Protein AF-A0AB34G2B5-F1 (afdb_monomer)

Radius of gyration: 20.57 Å; Cα contacts (8 Å, |Δi|>4): 202; chains: 1; bounding box: 77×31×60 Å

Mean predicted aligned error: 9.82 Å

Secondary structure (DSSP, 8-state):
-PPPPP-EEEEEEE-SHHHHHHHHS-----S-EEEEEE-HHHHHHHHHS--PPP--PPP--TTS-HHHHHHHHHHHHHHHHHHHHHHHHHHHHHHHHHHHH-S------HHHHHHHHHHHHHHHHHHHHHHHHHHHHHTT-S-HHHHHHHHHHHHHHH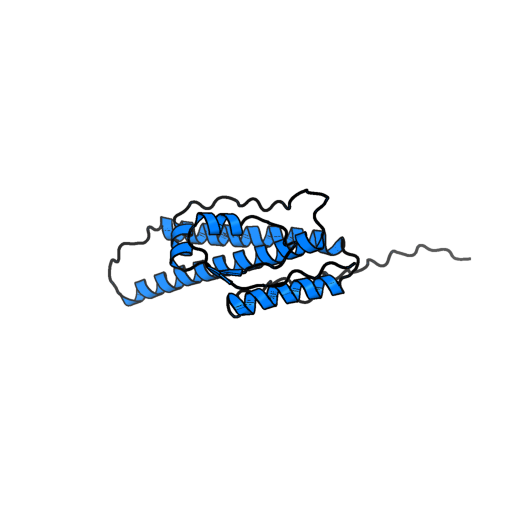HHHH-TTSS---S-SS----------------

Solvent-accessible surface area (backbone atoms only — not comparable to full-atom values): 11320 Å² total; per-residue (Å²): 131,85,79,78,78,56,41,60,74,48,72,35,78,42,88,44,50,69,58,50,55,57,68,64,35,59,53,63,37,87,46,68,39,64,47,78,47,66,45,72,69,38,52,54,53,45,40,74,42,83,82,69,88,68,64,63,70,72,78,83,55,85,82,62,52,67,68,21,44,47,47,16,36,54,52,48,38,34,54,34,50,37,50,35,52,54,52,53,49,50,54,50,54,51,55,54,54,54,75,74,60,84,58,91,64,84,68,73,47,75,63,49,56,49,37,42,53,51,42,36,55,49,34,57,48,50,36,53,56,41,51,53,54,41,58,60,56,55,71,78,52,95,52,65,66,63,49,55,50,50,52,49,44,51,34,50,39,34,30,74,66,66,35,86,75,30,36,69,69,81,82,54,106,56,78,86,81,75,79,74,75,76,72,83,80,73,86,79,87,128

pLDDT: mean 78.5, std 16.12, range [40.62, 94.88]

Organism: NCBI:txid1247861

Nearest PDB structures (foldseek):
  5qsu-assembly4_D  TM=5.980E-01  e=2.726E+00  Homo sapiens
  6bml-assembly1_A  TM=5.021E-01  e=2.871E+00  Homo sapiens
  1o5h-assembly1_B  TM=4.448E-01  e=4.343E+00  Thermotoga maritima
  6jfl-assembly4_D  TM=4.345E-01  e=8.961E+00  Homo sapiens

Sequence (190 aa):
MREPVPRCADEMPVLDVDTLLRELQYRPLSYDFYIPVPTQRIIAALIDAEPDRLALGPSRDPSTRTEHKMAGLIHGVLLRHLLAREMQALLTKYNAARWRRGAPAREPDAAWRRRCEDWVSLLERDVRDLEVEYIYHWFDLRSSEYMTRLKAEVEEGWEMHAGYGSGKWTNRDVAPVVKRRKGDGDGRRG

Structure (mmCIF, N/CA/C/O backbone):
data_AF-A0AB34G2B5-F1
#
_entry.id   AF-A0AB34G2B5-F1
#
loop_
_atom_site.group_PDB
_atom_site.id
_atom_site.type_symbol
_atom_site.label_atom_id
_atom_site.label_alt_id
_atom_site.label_comp_id
_atom_site.label_asym_id
_atom_site.label_entity_id
_atom_site.label_seq_id
_atom_site.pdbx_PDB_ins_code
_atom_site.Cartn_x
_atom_site.Cartn_y
_atom_site.Cartn_z
_atom_site.occupancy
_atom_site.B_iso_or_equiv
_atom_site.auth_seq_id
_atom_site.auth_comp_id
_atom_site.auth_asym_id
_atom_site.auth_atom_id
_atom_site.pdbx_PDB_model_num
ATOM 1 N N . MET A 1 1 ? 9.864 -1.303 -30.446 1.00 48.03 1 MET A N 1
ATOM 2 C CA . MET A 1 1 ? 8.977 -0.187 -30.052 1.00 48.03 1 MET A CA 1
ATOM 3 C C . MET A 1 1 ? 9.021 -0.138 -28.529 1.00 48.03 1 MET A C 1
ATOM 5 O O . MET A 1 1 ? 8.880 -1.198 -27.937 1.00 48.03 1 MET A O 1
ATOM 9 N N . ARG A 1 2 ? 9.378 0.987 -27.892 1.00 57.34 2 ARG A N 1
ATOM 10 C CA . ARG A 1 2 ? 9.387 1.056 -26.416 1.00 57.34 2 ARG A CA 1
ATOM 11 C C . ARG A 1 2 ? 7.928 1.143 -25.965 1.00 57.34 2 ARG A C 1
ATOM 13 O O . ARG A 1 2 ? 7.252 2.070 -26.400 1.00 57.34 2 ARG A O 1
ATOM 20 N N . GLU A 1 3 ? 7.446 0.184 -25.177 1.00 60.81 3 GLU A N 1
ATOM 21 C CA . GLU A 1 3 ? 6.131 0.324 -24.535 1.00 60.81 3 GLU A CA 1
ATOM 22 C C . GLU A 1 3 ? 6.140 1.577 -23.645 1.00 60.81 3 GLU A C 1
ATOM 24 O O . GLU A 1 3 ? 7.190 1.904 -23.072 1.00 60.81 3 GLU A O 1
ATOM 29 N N . PRO A 1 4 ? 5.022 2.315 -23.580 1.00 70.81 4 PRO A N 1
ATOM 30 C CA . PRO A 1 4 ? 4.925 3.494 -22.735 1.00 70.81 4 PRO A CA 1
ATOM 31 C C . PRO A 1 4 ? 5.099 3.118 -21.257 1.00 70.81 4 PRO A C 1
ATOM 33 O O . PRO A 1 4 ? 4.729 2.029 -20.829 1.00 70.81 4 PRO A O 1
ATOM 36 N N . VAL A 1 5 ? 5.681 4.039 -20.485 1.00 78.56 5 VAL A N 1
ATOM 37 C CA . VAL A 1 5 ? 5.749 3.944 -19.019 1.00 78.56 5 VAL A CA 1
ATOM 38 C C . VAL A 1 5 ? 4.313 3.849 -18.480 1.00 78.56 5 VAL A C 1
ATOM 40 O O . VAL A 1 5 ? 3.499 4.657 -18.933 1.00 78.56 5 VAL A O 1
ATOM 43 N N . PRO A 1 6 ? 3.996 2.919 -17.555 1.00 82.56 6 PRO A N 1
ATOM 44 C CA . PRO A 1 6 ? 2.706 2.886 -16.867 1.00 82.56 6 PRO A CA 1
ATOM 45 C C . PRO A 1 6 ? 2.348 4.254 -16.285 1.00 82.56 6 PRO A C 1
ATOM 47 O O . PRO A 1 6 ? 3.188 4.872 -15.628 1.00 82.56 6 PRO A O 1
ATOM 50 N N . ARG A 1 7 ? 1.117 4.720 -16.511 1.00 83.38 7 ARG A N 1
ATOM 51 C CA . ARG A 1 7 ? 0.632 6.006 -15.993 1.00 83.38 7 ARG A CA 1
ATOM 52 C C . ARG A 1 7 ? -0.518 5.807 -15.025 1.00 83.38 7 ARG A C 1
ATOM 54 O O . ARG A 1 7 ? -1.272 4.842 -15.130 1.00 83.38 7 ARG A O 1
ATOM 61 N N . CYS A 1 8 ? -0.650 6.735 -14.087 1.00 86.50 8 CYS A N 1
ATOM 62 C CA . CYS A 1 8 ? -1.827 6.793 -13.239 1.00 86.50 8 CYS A CA 1
ATOM 63 C C . CYS A 1 8 ? -3.024 7.239 -14.088 1.00 86.50 8 CYS A C 1
ATOM 65 O O . CYS A 1 8 ? -2.977 8.314 -14.686 1.00 86.50 8 CYS A O 1
ATOM 67 N N . ALA A 1 9 ? -4.062 6.406 -14.172 1.00 86.62 9 ALA A N 1
ATOM 68 C CA . ALA A 1 9 ? -5.285 6.729 -14.901 1.00 86.62 9 ALA A CA 1
ATOM 69 C C . ALA A 1 9 ? -6.239 7.577 -14.054 1.00 86.62 9 ALA A C 1
ATOM 71 O O . ALA A 1 9 ? -6.728 8.595 -14.534 1.00 86.62 9 ALA A O 1
ATOM 72 N N . ASP A 1 10 ? -6.514 7.135 -12.823 1.00 87.38 10 ASP A N 1
ATOM 73 C CA . ASP A 1 10 ? -7.389 7.815 -11.863 1.00 87.38 10 ASP A CA 1
ATOM 74 C C . ASP A 1 10 ? -7.303 7.149 -10.471 1.00 87.38 10 ASP A C 1
ATOM 76 O O . ASP A 1 10 ? -6.597 6.150 -10.271 1.00 87.38 10 ASP A O 1
ATOM 80 N N . GLU A 1 11 ? -8.083 7.645 -9.514 1.00 89.00 11 GLU A N 1
ATOM 81 C CA . GLU A 1 11 ? -8.419 6.919 -8.293 1.00 89.00 11 GLU A CA 1
ATOM 82 C C . GLU A 1 11 ? -9.459 5.814 -8.530 1.00 89.00 11 GLU A C 1
ATOM 84 O O . GLU A 1 11 ? -10.336 5.895 -9.388 1.00 89.00 11 GLU A O 1
ATOM 89 N N . MET A 1 12 ? -9.376 4.758 -7.722 1.00 91.38 12 MET A N 1
ATOM 90 C CA . MET A 1 12 ? -10.360 3.686 -7.664 1.00 91.38 12 MET A CA 1
ATOM 91 C C . MET A 1 12 ? -10.887 3.572 -6.229 1.00 91.38 12 MET A C 1
ATOM 93 O O . MET A 1 12 ? -10.132 3.187 -5.327 1.00 91.38 12 MET A O 1
ATOM 97 N N . PRO A 1 13 ? -12.175 3.869 -5.982 1.00 89.81 13 PRO A N 1
ATOM 98 C CA . PRO A 1 13 ? -12.748 3.718 -4.655 1.00 89.81 13 PRO A CA 1
ATOM 99 C C . PRO A 1 13 ? -12.784 2.239 -4.266 1.00 89.81 13 PRO A C 1
ATOM 101 O O . PRO A 1 13 ? -13.321 1.399 -4.990 1.00 89.81 13 PRO A O 1
ATOM 104 N N . VAL A 1 14 ? -12.245 1.916 -3.091 1.00 91.94 14 VAL A N 1
ATOM 105 C CA . VAL A 1 14 ? -12.293 0.547 -2.564 1.00 91.94 14 VAL A CA 1
ATOM 106 C C . VAL A 1 14 ? -13.586 0.356 -1.773 1.00 91.94 14 VAL A C 1
ATOM 108 O O . VAL A 1 14 ? -13.837 1.058 -0.790 1.00 91.94 14 VAL A O 1
ATOM 111 N N . LEU A 1 15 ? -14.421 -0.585 -2.220 1.00 91.06 15 LEU A N 1
ATOM 112 C CA . LEU A 1 15 ? -15.793 -0.758 -1.723 1.00 91.06 15 LEU A CA 1
ATOM 113 C C . LEU A 1 15 ? -15.920 -1.772 -0.577 1.00 91.06 15 LEU A C 1
ATOM 115 O O . LEU A 1 15 ? -16.882 -1.699 0.192 1.00 91.06 15 LEU A O 1
ATOM 119 N N . ASP A 1 16 ? -14.955 -2.682 -0.446 1.00 93.81 16 ASP A N 1
ATOM 120 C CA . ASP A 1 16 ? -14.956 -3.776 0.524 1.00 93.81 16 ASP A CA 1
ATOM 121 C C . ASP A 1 16 ? -13.531 -4.207 0.925 1.00 93.81 16 ASP A C 1
ATOM 123 O O . ASP A 1 16 ? -12.534 -3.802 0.320 1.00 93.81 16 ASP A O 1
ATOM 127 N N . VAL A 1 17 ? -13.447 -5.004 1.996 1.00 93.50 17 VAL A N 1
ATOM 128 C CA . VAL A 1 17 ? -12.180 -5.490 2.569 1.00 93.50 17 VAL A CA 1
ATOM 129 C C . VAL A 1 17 ? -11.476 -6.461 1.622 1.00 93.50 17 VAL A C 1
ATOM 131 O O . VAL A 1 17 ? -10.263 -6.372 1.468 1.00 93.50 17 VAL A O 1
ATOM 134 N N . ASP A 1 18 ? -12.211 -7.333 0.933 1.00 92.94 18 ASP A N 1
ATOM 135 C CA . ASP A 1 18 ? -11.623 -8.321 0.021 1.00 92.94 18 ASP A CA 1
ATOM 136 C C . ASP A 1 18 ? -10.912 -7.656 -1.159 1.00 92.94 18 ASP A C 1
ATOM 138 O O . ASP A 1 18 ? -9.833 -8.079 -1.572 1.00 92.94 18 ASP A O 1
ATOM 142 N N . THR A 1 19 ? -11.493 -6.584 -1.695 1.00 93.38 19 THR A N 1
ATOM 143 C CA . THR A 1 19 ? -10.866 -5.759 -2.725 1.00 93.38 19 THR A CA 1
ATOM 144 C C . THR A 1 19 ? -9.601 -5.116 -2.185 1.00 93.38 19 THR A C 1
ATOM 146 O O . THR A 1 19 ? -8.570 -5.195 -2.843 1.00 93.38 19 THR A O 1
ATOM 149 N N . LEU A 1 20 ? -9.635 -4.557 -0.972 1.00 93.44 20 LEU A N 1
ATOM 150 C CA . LEU A 1 20 ? -8.436 -3.986 -0.358 1.00 93.44 20 LEU A CA 1
ATOM 151 C C . LEU A 1 20 ? -7.328 -5.033 -0.173 1.00 93.44 20 LEU A C 1
ATOM 153 O O . LEU A 1 20 ? -6.174 -4.766 -0.492 1.00 93.44 20 LEU A O 1
ATOM 157 N N . LEU A 1 21 ? -7.675 -6.234 0.295 1.00 92.44 21 LEU A N 1
ATOM 158 C CA . LEU A 1 21 ? -6.734 -7.341 0.469 1.00 92.44 21 LEU A CA 1
ATOM 159 C C . LEU A 1 21 ? -6.140 -7.810 -0.864 1.00 92.44 21 LEU A C 1
ATOM 161 O O . LEU A 1 21 ? -4.951 -8.116 -0.919 1.00 92.44 21 LEU A O 1
ATOM 165 N N . ARG A 1 22 ? -6.930 -7.830 -1.945 1.00 90.56 22 ARG A N 1
ATOM 166 C CA . ARG A 1 22 ? -6.427 -8.111 -3.300 1.00 90.56 22 ARG A CA 1
ATOM 167 C C . ARG A 1 22 ? -5.461 -7.036 -3.786 1.00 90.56 22 ARG A C 1
ATOM 169 O O . ARG A 1 22 ? -4.402 -7.380 -4.292 1.00 90.56 22 ARG A O 1
ATOM 176 N N . GLU A 1 23 ? -5.799 -5.761 -3.611 1.00 91.38 23 GLU A N 1
ATOM 177 C CA . GLU A 1 23 ? -4.928 -4.636 -3.986 1.00 91.38 23 GLU A CA 1
ATOM 178 C C . GLU A 1 23 ? -3.631 -4.613 -3.167 1.00 91.38 23 GLU A C 1
ATOM 180 O O . GLU A 1 23 ? -2.587 -4.169 -3.641 1.00 91.38 23 GLU A O 1
ATOM 185 N N . LEU A 1 24 ? -3.677 -5.142 -1.945 1.00 91.62 24 LEU A N 1
ATOM 186 C CA . LEU A 1 24 ? -2.502 -5.328 -1.113 1.00 91.62 24 LEU A CA 1
ATOM 187 C C . LEU A 1 24 ? -1.594 -6.462 -1.596 1.00 91.62 24 LEU A C 1
ATOM 189 O O . LEU A 1 24 ? -0.408 -6.441 -1.277 1.00 91.62 24 LEU A O 1
ATOM 193 N N . GLN A 1 25 ? -2.070 -7.431 -2.376 1.00 89.81 25 GLN A N 1
ATOM 194 C CA . GLN A 1 25 ? -1.176 -8.431 -2.963 1.00 89.81 25 GLN A CA 1
ATOM 195 C C . GLN A 1 25 ? -0.223 -7.781 -3.968 1.00 89.81 25 GLN A C 1
ATOM 197 O O . GLN A 1 25 ? -0.556 -6.808 -4.645 1.00 89.81 25 GLN A O 1
ATOM 202 N N . TYR A 1 26 ? 0.987 -8.326 -4.082 1.00 87.50 26 TYR A N 1
ATOM 203 C CA . TYR A 1 26 ? 1.902 -7.855 -5.110 1.00 87.50 26 TYR A CA 1
ATOM 204 C C . TYR A 1 26 ? 1.344 -8.158 -6.510 1.00 87.50 26 TYR A C 1
ATOM 206 O O . TYR A 1 26 ? 1.014 -9.305 -6.821 1.00 87.50 26 TYR A O 1
ATOM 214 N N . ARG A 1 27 ? 1.334 -7.148 -7.389 1.00 87.62 27 ARG A N 1
ATOM 215 C CA . ARG A 1 27 ? 1.084 -7.317 -8.826 1.00 87.62 27 ARG A CA 1
ATOM 216 C C . ARG A 1 27 ? 2.014 -6.428 -9.659 1.00 87.62 27 ARG A C 1
ATOM 218 O O . ARG A 1 27 ? 2.208 -5.267 -9.296 1.00 87.62 27 ARG A O 1
ATOM 225 N N . PRO A 1 28 ? 2.578 -6.921 -10.775 1.00 89.06 28 PRO A N 1
ATOM 226 C CA . PRO A 1 28 ? 3.285 -6.064 -11.719 1.00 89.06 28 PRO A CA 1
ATOM 227 C C . PRO A 1 28 ? 2.303 -5.102 -12.404 1.00 89.06 28 PRO A C 1
ATOM 229 O O . PRO A 1 28 ? 1.158 -5.469 -12.668 1.00 89.06 28 PRO A O 1
ATOM 232 N N . LEU A 1 29 ? 2.752 -3.887 -12.727 1.00 89.88 29 LEU A N 1
ATOM 233 C CA . LEU A 1 29 ? 1.946 -2.913 -13.473 1.00 89.88 29 LEU A CA 1
ATOM 234 C C . LEU A 1 29 ? 2.414 -2.865 -14.925 1.00 89.88 29 LEU A C 1
ATOM 236 O O . LEU A 1 29 ? 3.450 -2.278 -15.235 1.00 89.88 29 LEU A O 1
ATOM 240 N N . SER A 1 30 ? 1.664 -3.529 -15.802 1.00 82.94 30 SER A N 1
ATOM 241 C CA . SER A 1 30 ? 1.944 -3.611 -17.242 1.00 82.94 30 SER A CA 1
ATOM 242 C C . SER A 1 30 ? 1.190 -2.587 -18.090 1.00 82.94 30 SER A C 1
ATOM 244 O O . SER A 1 30 ? 1.469 -2.464 -19.278 1.00 82.94 30 SER A O 1
ATOM 246 N N . TYR A 1 31 ? 0.233 -1.876 -17.497 1.00 83.50 31 TYR A N 1
ATOM 247 C CA . TYR A 1 31 ? -0.643 -0.905 -18.155 1.00 83.50 31 TYR A CA 1
ATOM 248 C C . TYR A 1 31 ? -0.891 0.280 -17.223 1.00 83.50 31 TYR A C 1
ATOM 250 O O . TYR A 1 31 ? -0.347 0.318 -16.114 1.00 83.50 31 TYR A O 1
ATOM 258 N N . ASP A 1 32 ? -1.728 1.219 -17.664 1.00 86.56 32 ASP A N 1
ATOM 259 C CA . ASP A 1 32 ? -2.231 2.273 -16.792 1.00 86.56 32 ASP A CA 1
ATOM 260 C C . ASP A 1 32 ? -2.836 1.670 -15.519 1.00 86.56 32 ASP A C 1
ATOM 262 O O . ASP A 1 32 ? -3.485 0.618 -15.543 1.00 86.56 32 ASP A O 1
ATOM 266 N N . PHE A 1 33 ? -2.560 2.317 -14.393 1.00 88.62 33 PHE A N 1
ATOM 267 C CA . PHE A 1 33 ? -2.915 1.822 -13.072 1.00 88.62 33 PHE A CA 1
ATOM 268 C C . PHE A 1 33 ? -3.812 2.819 -12.350 1.00 88.62 33 PHE A C 1
ATOM 270 O O . PHE A 1 33 ? -3.783 4.020 -12.615 1.00 88.62 33 PHE A O 1
ATOM 277 N N . TYR A 1 34 ? -4.595 2.300 -11.412 1.00 91.62 34 TYR A N 1
ATOM 278 C CA . TYR A 1 34 ? -5.471 3.099 -10.568 1.00 91.62 34 TYR A CA 1
ATOM 279 C C . TYR A 1 34 ? -4.926 3.160 -9.149 1.00 91.62 34 TYR A C 1
ATOM 281 O O . TYR A 1 34 ? -4.300 2.204 -8.684 1.00 91.62 34 TYR A O 1
ATOM 289 N N . ILE A 1 35 ? -5.183 4.267 -8.455 1.00 91.38 35 ILE A N 1
ATOM 290 C CA . ILE A 1 35 ? -4.844 4.417 -7.038 1.00 91.38 35 ILE A CA 1
ATOM 291 C C . ILE A 1 35 ? -6.001 3.881 -6.195 1.00 91.38 35 ILE A C 1
ATOM 293 O O . ILE A 1 35 ? -7.063 4.502 -6.182 1.00 91.38 35 ILE A O 1
ATOM 297 N N . PRO A 1 36 ? -5.849 2.754 -5.480 1.00 92.44 36 PRO A N 1
ATOM 298 C CA . PRO A 1 36 ? -6.895 2.286 -4.586 1.00 92.44 36 PRO A CA 1
ATOM 299 C C . PRO A 1 36 ? -7.019 3.239 -3.3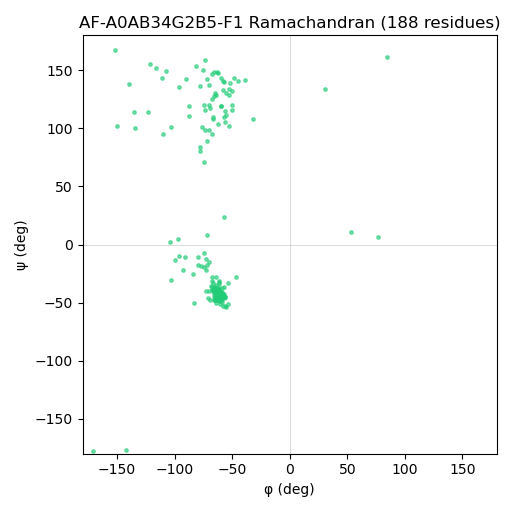91 1.00 92.44 36 PRO A C 1
ATOM 301 O O . PRO A 1 36 ? -6.093 3.371 -2.589 1.00 92.44 36 PRO A O 1
ATOM 304 N N . VAL A 1 37 ? -8.182 3.880 -3.256 1.00 89.75 37 VAL A N 1
ATOM 305 C CA . VAL A 1 37 ? -8.490 4.815 -2.163 1.00 89.75 37 VAL A CA 1
ATOM 306 C C . VAL A 1 37 ? -9.530 4.181 -1.230 1.00 89.75 37 VAL A C 1
ATOM 308 O O . VAL A 1 37 ? -10.737 4.229 -1.497 1.00 89.75 37 VAL A O 1
ATOM 311 N N . PRO A 1 38 ? -9.100 3.535 -0.130 1.00 92.31 38 PRO A N 1
ATOM 312 C CA . PRO A 1 38 ? -10.018 2.973 0.848 1.00 92.31 38 PRO A CA 1
ATOM 313 C C . PRO A 1 38 ? -10.584 4.052 1.769 1.00 92.31 38 PRO A C 1
ATOM 315 O O . PRO A 1 38 ? -9.873 4.907 2.293 1.00 92.31 38 PRO A O 1
ATOM 318 N N . THR A 1 39 ? -11.890 3.983 2.030 1.00 90.69 39 THR A N 1
ATOM 319 C CA . THR A 1 39 ? -12.523 4.864 3.022 1.00 90.69 39 THR A CA 1
ATOM 320 C C . THR A 1 39 ? -12.161 4.439 4.448 1.00 90.69 39 THR A C 1
ATOM 322 O O . THR A 1 39 ? -11.882 3.268 4.707 1.00 90.69 39 THR A O 1
ATOM 325 N N . GLN A 1 40 ? -12.279 5.354 5.418 1.00 89.69 40 GLN A N 1
ATOM 326 C CA . GLN A 1 40 ? -12.073 5.034 6.843 1.00 89.69 40 GLN A CA 1
ATOM 327 C C . GLN A 1 40 ? -12.929 3.853 7.324 1.00 89.69 40 GLN A C 1
ATOM 329 O O . GLN A 1 40 ? -12.478 3.075 8.159 1.00 89.69 40 GLN A O 1
ATOM 334 N N . ARG A 1 41 ? -14.142 3.688 6.777 1.00 89.81 41 ARG A N 1
ATOM 335 C CA . ARG A 1 41 ? -15.019 2.550 7.085 1.00 89.81 41 ARG A CA 1
ATOM 336 C C . ARG A 1 41 ? -14.396 1.221 6.655 1.00 89.81 41 ARG A C 1
ATOM 338 O O . ARG A 1 41 ? -14.469 0.257 7.407 1.00 89.81 41 ARG A O 1
ATOM 345 N N . ILE A 1 42 ? -13.789 1.173 5.469 1.00 94.06 42 ILE A N 1
ATOM 346 C CA . ILE A 1 42 ? -13.126 -0.035 4.959 1.00 94.06 42 ILE A CA 1
ATOM 347 C C . ILE A 1 42 ? -11.858 -0.331 5.751 1.00 94.06 42 ILE A C 1
ATOM 349 O O . ILE A 1 42 ? -11.626 -1.478 6.105 1.00 94.06 42 ILE A O 1
ATOM 353 N N . ILE A 1 43 ? -11.083 0.695 6.106 1.00 93.31 43 ILE A N 1
ATOM 354 C CA . ILE A 1 43 ? -9.885 0.527 6.941 1.00 93.31 43 ILE A CA 1
ATOM 355 C C . ILE A 1 43 ? -10.262 -0.007 8.330 1.00 93.31 43 ILE A C 1
ATOM 357 O O . ILE A 1 43 ? -9.621 -0.927 8.826 1.00 93.31 43 ILE A O 1
ATOM 361 N N . ALA A 1 44 ? -11.327 0.517 8.943 1.00 91.19 44 ALA A N 1
ATOM 362 C CA . ALA A 1 44 ? -11.828 0.001 10.216 1.00 91.19 44 ALA A CA 1
ATOM 363 C C . ALA A 1 44 ? -12.277 -1.466 10.109 1.00 91.19 44 ALA A C 1
ATOM 365 O O . ALA A 1 44 ? -11.931 -2.266 10.972 1.00 91.19 44 ALA A O 1
ATOM 366 N N . ALA A 1 45 ? -12.978 -1.826 9.029 1.00 91.62 45 ALA A N 1
ATOM 367 C CA . ALA A 1 45 ? -13.388 -3.205 8.770 1.00 91.62 45 ALA A CA 1
ATOM 368 C C . ALA A 1 45 ? -12.195 -4.142 8.498 1.00 91.62 45 ALA A C 1
ATOM 370 O O . ALA A 1 45 ? -12.233 -5.301 8.897 1.00 91.62 45 ALA A O 1
ATOM 371 N N . LEU A 1 46 ? -11.123 -3.648 7.869 1.00 94.12 46 LEU A N 1
ATOM 372 C CA . LEU A 1 46 ? -9.876 -4.397 7.698 1.00 94.12 46 LEU A CA 1
ATOM 373 C C . LEU A 1 46 ? -9.205 -4.681 9.050 1.00 94.12 46 LEU A C 1
ATOM 375 O O . LEU A 1 46 ? -8.754 -5.795 9.272 1.00 94.12 46 LEU A O 1
ATOM 379 N N . ILE A 1 47 ? -9.177 -3.709 9.970 1.00 92.19 47 ILE A N 1
ATOM 380 C CA . ILE A 1 47 ? -8.638 -3.909 11.330 1.00 92.19 47 ILE A CA 1
ATOM 381 C C . ILE A 1 47 ? -9.429 -4.984 12.091 1.00 92.19 47 ILE A C 1
ATOM 383 O O . ILE A 1 47 ? -8.874 -5.691 12.934 1.00 92.19 47 ILE A O 1
ATOM 387 N N . ASP A 1 48 ? -10.726 -5.109 11.803 1.00 89.94 48 ASP A N 1
ATOM 388 C CA . ASP A 1 48 ? -11.553 -6.167 12.371 1.00 89.94 48 ASP A CA 1
ATOM 389 C C . ASP A 1 48 ? -11.247 -7.562 11.800 1.00 89.94 48 ASP A C 1
ATOM 391 O O . ASP A 1 48 ? -11.588 -8.557 12.444 1.00 89.94 48 ASP A O 1
ATOM 395 N N . ALA A 1 49 ? -10.569 -7.652 10.654 1.00 86.38 49 ALA A N 1
ATO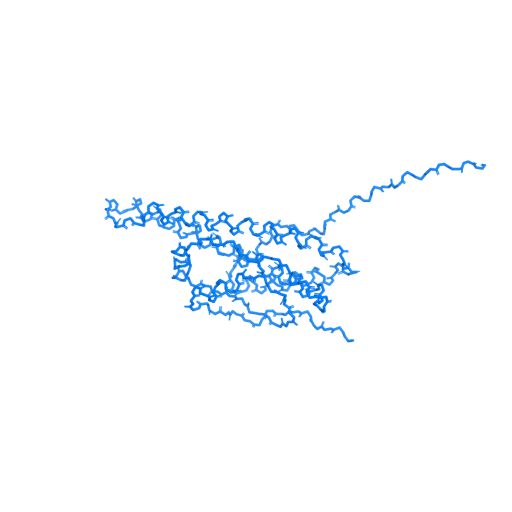M 396 C CA . ALA A 1 49 ? -10.020 -8.898 10.133 1.00 86.38 49 ALA A CA 1
ATOM 397 C C . ALA A 1 49 ? -8.672 -9.237 10.797 1.00 86.38 49 ALA A C 1
ATOM 399 O O . ALA A 1 49 ? -7.939 -8.355 11.259 1.00 86.38 49 ALA A O 1
ATOM 400 N N . GLU A 1 50 ? -8.333 -10.526 10.852 1.00 78.25 50 GLU A N 1
ATOM 401 C CA . GLU A 1 50 ? -7.024 -10.956 11.349 1.00 78.25 50 GLU A CA 1
ATOM 402 C C . GLU A 1 50 ? -5.906 -10.564 10.364 1.00 78.25 50 GLU A C 1
ATOM 404 O O . GLU A 1 50 ? -6.082 -10.689 9.148 1.00 78.25 50 GLU A O 1
ATOM 409 N N . PRO A 1 51 ? -4.761 -10.060 10.867 1.00 78.75 51 PRO A N 1
ATOM 410 C CA . PRO A 1 51 ? -3.632 -9.691 10.028 1.00 78.75 51 PRO A CA 1
ATOM 411 C C . PRO A 1 51 ? -2.922 -10.941 9.507 1.00 78.75 51 PRO A C 1
ATOM 413 O O . PRO A 1 51 ? -2.070 -11.522 10.182 1.00 78.75 51 PRO A O 1
ATOM 416 N N . ASP A 1 52 ? -3.237 -11.321 8.274 1.00 77.94 52 ASP A N 1
ATOM 417 C CA . ASP A 1 52 ? -2.534 -12.385 7.569 1.00 77.94 52 ASP A CA 1
ATOM 418 C C . ASP A 1 52 ? -1.354 -11.848 6.768 1.00 77.94 52 ASP A C 1
ATOM 420 O O . ASP A 1 52 ? -1.408 -10.788 6.139 1.00 77.94 52 ASP A O 1
ATOM 424 N N . ARG A 1 53 ? -0.269 -12.629 6.746 1.00 75.25 53 ARG A N 1
ATOM 425 C CA . ARG A 1 53 ? 0.886 -12.319 5.904 1.00 75.25 53 ARG A CA 1
ATOM 426 C C . ARG A 1 53 ? 0.462 -12.285 4.439 1.00 75.25 53 ARG A C 1
ATOM 428 O O . ARG A 1 53 ? 0.046 -13.298 3.879 1.00 75.25 53 ARG A O 1
ATOM 435 N N . LEU A 1 54 ? 0.642 -11.131 3.811 1.00 74.19 54 LEU A N 1
ATOM 436 C CA . LEU A 1 54 ? 0.345 -10.952 2.400 1.00 74.19 54 LEU A CA 1
ATOM 437 C C . LEU A 1 54 ? 1.389 -11.684 1.551 1.00 74.19 54 LEU A C 1
ATOM 439 O O . LEU A 1 54 ? 2.580 -11.718 1.867 1.00 74.19 54 LEU A O 1
ATOM 443 N N . ALA A 1 55 ? 0.947 -12.277 0.445 1.00 74.75 55 ALA A N 1
ATOM 444 C CA . ALA A 1 55 ? 1.856 -12.846 -0.538 1.00 74.75 55 ALA A CA 1
ATOM 445 C C . ALA A 1 55 ? 2.588 -11.702 -1.265 1.00 74.75 55 ALA A C 1
ATOM 447 O O . ALA A 1 55 ? 2.044 -11.077 -2.174 1.00 74.75 55 ALA A O 1
ATOM 448 N N . LEU A 1 56 ? 3.817 -11.411 -0.827 1.00 72.69 56 LEU A N 1
ATOM 449 C CA . LEU A 1 56 ? 4.672 -10.362 -1.407 1.00 72.69 56 LEU A CA 1
ATOM 450 C C . LEU A 1 56 ? 5.578 -10.866 -2.529 1.00 72.69 56 LEU A C 1
ATOM 452 O O . LEU A 1 56 ? 6.230 -10.068 -3.194 1.00 72.69 56 LEU A O 1
ATOM 456 N N . GLY A 1 57 ? 5.668 -12.189 -2.698 1.00 66.69 57 GLY A N 1
ATOM 457 C CA . GLY A 1 57 ? 6.592 -12.798 -3.642 1.00 66.69 57 GLY A CA 1
ATOM 458 C C . GLY A 1 57 ? 6.299 -12.307 -5.058 1.00 66.69 57 GLY A C 1
ATOM 459 O O . GLY A 1 57 ? 5.190 -12.556 -5.543 1.00 66.69 57 GLY A O 1
ATOM 460 N N . PRO A 1 58 ? 7.252 -11.640 -5.736 1.00 63.81 58 PRO A N 1
ATOM 461 C CA . PRO A 1 58 ? 7.026 -11.220 -7.099 1.00 63.81 58 PRO A CA 1
ATOM 462 C C . PRO A 1 58 ? 6.709 -12.436 -7.960 1.00 63.81 58 PRO A C 1
ATOM 464 O O . PRO A 1 58 ? 7.301 -13.508 -7.789 1.00 63.81 58 PRO A O 1
ATOM 467 N N . SER A 1 59 ? 5.761 -12.274 -8.887 1.00 64.38 59 SER A N 1
ATOM 468 C CA . SER A 1 59 ? 5.475 -13.309 -9.875 1.00 64.38 59 SER A CA 1
ATOM 469 C C . SER A 1 59 ? 6.794 -13.744 -10.513 1.00 64.38 59 SER A C 1
ATOM 471 O O . SER A 1 59 ? 7.518 -12.937 -11.107 1.00 64.38 59 SER A O 1
ATOM 473 N N . ARG A 1 60 ? 7.120 -15.035 -10.375 1.00 67.50 60 ARG A N 1
ATOM 474 C CA . ARG A 1 60 ? 8.295 -15.650 -11.013 1.00 67.50 60 ARG A CA 1
ATOM 475 C C . ARG A 1 60 ? 8.117 -15.810 -12.516 1.00 67.50 60 ARG A C 1
ATOM 477 O O . ARG A 1 60 ? 8.952 -16.444 -13.152 1.00 67.50 60 ARG A O 1
ATOM 484 N N . ASP A 1 61 ? 7.046 -15.253 -13.069 1.00 78.06 61 ASP A N 1
ATOM 485 C CA . ASP A 1 61 ? 6.814 -15.212 -14.493 1.00 78.06 61 ASP A CA 1
ATOM 486 C C . ASP A 1 61 ? 8.014 -14.550 -15.202 1.00 78.06 61 ASP A C 1
ATOM 488 O O . ASP A 1 61 ? 8.275 -13.348 -15.023 1.00 78.06 61 ASP A O 1
ATOM 492 N N . PRO A 1 62 ? 8.779 -15.331 -15.987 1.00 74.12 62 PRO A N 1
ATOM 493 C CA . PRO A 1 62 ? 9.937 -14.825 -16.707 1.00 74.12 62 PRO A CA 1
ATOM 494 C C . PRO A 1 62 ? 9.536 -13.889 -17.853 1.00 74.12 62 PRO A C 1
ATOM 496 O O . PRO A 1 62 ? 10.389 -13.163 -18.355 1.00 74.12 62 PRO A O 1
ATOM 499 N N . SER A 1 63 ? 8.260 -13.878 -18.260 1.00 80.69 63 SER A N 1
ATOM 500 C CA . SER A 1 63 ? 7.750 -12.971 -19.290 1.00 80.69 63 SER A CA 1
ATOM 501 C C . SER A 1 63 ? 7.463 -11.562 -18.760 1.00 80.69 63 SER A C 1
ATOM 503 O O . SER A 1 63 ? 7.406 -10.604 -19.534 1.00 80.69 63 SER A O 1
ATOM 505 N N . THR A 1 64 ? 7.346 -11.397 -17.437 1.00 83.56 64 THR A N 1
ATOM 506 C CA . THR A 1 64 ? 7.111 -10.083 -16.839 1.00 83.56 64 THR A CA 1
ATOM 507 C C . THR A 1 64 ? 8.386 -9.242 -16.896 1.00 83.56 64 THR A C 1
ATOM 509 O O . THR A 1 64 ? 9.387 -9.538 -16.236 1.00 83.56 64 THR A O 1
ATOM 512 N N . ARG A 1 65 ? 8.311 -8.142 -17.647 1.00 85.06 65 ARG A N 1
ATOM 513 C CA . ARG A 1 65 ? 9.367 -7.133 -17.758 1.00 85.06 65 ARG A CA 1
ATOM 514 C C . ARG A 1 65 ? 9.749 -6.552 -16.395 1.00 85.06 65 ARG A C 1
ATOM 516 O O . ARG A 1 65 ? 8.876 -6.263 -15.575 1.00 85.06 65 ARG A O 1
ATOM 523 N N . THR A 1 66 ? 11.044 -6.336 -16.168 1.00 85.75 66 THR A N 1
ATOM 524 C CA . THR A 1 66 ? 11.560 -5.787 -14.903 1.00 85.75 66 THR A CA 1
ATOM 525 C C . THR A 1 66 ? 10.926 -4.436 -14.576 1.00 85.75 66 THR A C 1
ATOM 527 O O . THR A 1 66 ? 10.590 -4.183 -13.428 1.00 85.75 66 THR A O 1
ATOM 530 N N . GLU A 1 67 ? 10.658 -3.598 -15.574 1.00 85.62 67 GLU A N 1
ATOM 531 C CA . GLU A 1 67 ? 10.004 -2.301 -15.388 1.00 85.62 67 GLU A CA 1
ATOM 532 C C . GLU A 1 67 ? 8.593 -2.434 -14.792 1.00 85.62 67 GLU A C 1
ATOM 534 O O . GLU A 1 67 ? 8.242 -1.699 -13.873 1.00 85.62 67 GLU A O 1
ATOM 539 N N . HIS A 1 68 ? 7.805 -3.413 -15.249 1.00 88.38 68 HIS A N 1
ATOM 540 C CA . HIS A 1 68 ? 6.468 -3.679 -14.704 1.00 88.38 68 HIS A CA 1
ATOM 541 C C . HIS A 1 68 ? 6.547 -4.216 -13.277 1.00 88.38 68 HIS A C 1
ATOM 543 O O . HIS A 1 68 ? 5.712 -3.876 -12.435 1.00 88.38 68 HIS A O 1
ATOM 549 N N . LYS A 1 69 ? 7.576 -5.024 -12.988 1.00 88.38 69 LYS A N 1
ATOM 550 C CA . LYS A 1 69 ? 7.829 -5.500 -11.627 1.00 88.38 69 LYS A CA 1
ATOM 551 C C . LYS A 1 69 ? 8.118 -4.338 -10.695 1.00 88.38 69 LYS A C 1
ATOM 553 O O . LYS A 1 69 ? 7.501 -4.250 -9.639 1.00 88.38 69 LYS A O 1
ATOM 558 N N . MET A 1 70 ? 9.003 -3.439 -11.116 1.00 88.19 70 MET A N 1
ATOM 559 C CA . MET A 1 70 ? 9.385 -2.262 -10.345 1.00 88.19 70 MET A CA 1
ATOM 560 C C . MET A 1 70 ? 8.205 -1.318 -10.118 1.00 88.19 70 MET A C 1
ATOM 562 O O . MET A 1 70 ? 8.006 -0.877 -8.992 1.00 88.19 70 MET A O 1
ATOM 566 N N . ALA A 1 71 ? 7.389 -1.062 -11.145 1.00 89.94 71 ALA A N 1
ATOM 567 C CA . ALA A 1 71 ? 6.156 -0.281 -11.024 1.00 89.94 71 ALA A CA 1
ATOM 568 C C . ALA A 1 71 ? 5.214 -0.869 -9.959 1.00 89.94 71 ALA A C 1
ATOM 570 O O . ALA A 1 71 ? 4.724 -0.147 -9.091 1.00 89.94 71 ALA A O 1
ATOM 571 N N . GLY A 1 72 ? 5.031 -2.193 -9.978 1.00 91.62 72 GLY A N 1
ATOM 572 C CA . GLY A 1 72 ? 4.262 -2.923 -8.971 1.00 91.62 72 GLY A CA 1
ATOM 573 C C . GLY A 1 72 ? 4.824 -2.801 -7.556 1.00 91.62 72 GLY A C 1
ATOM 574 O O . GLY A 1 72 ? 4.063 -2.618 -6.608 1.00 91.62 72 GLY A O 1
ATOM 575 N N . LEU A 1 73 ? 6.151 -2.848 -7.406 1.00 91.25 73 LEU A N 1
ATOM 576 C CA . LEU A 1 73 ? 6.817 -2.657 -6.114 1.00 91.25 73 LEU A CA 1
ATOM 577 C C . LEU A 1 73 ? 6.608 -1.232 -5.586 1.00 91.25 73 LEU A C 1
ATOM 579 O O . LEU A 1 73 ? 6.216 -1.082 -4.431 1.00 91.25 73 LEU A O 1
ATOM 583 N N . ILE A 1 74 ? 6.789 -0.209 -6.437 1.00 91.31 74 ILE A N 1
ATOM 584 C CA . ILE A 1 74 ? 6.519 1.194 -6.081 1.00 91.31 74 ILE A CA 1
ATOM 585 C C . ILE A 1 74 ? 5.080 1.337 -5.586 1.00 91.31 74 ILE A C 1
ATOM 587 O O . ILE A 1 74 ? 4.839 1.785 -4.467 1.00 91.31 74 ILE A O 1
ATOM 591 N N . HIS A 1 75 ? 4.119 0.886 -6.386 1.00 92.50 75 HIS A N 1
ATOM 592 C CA . HIS A 1 75 ? 2.705 0.964 -6.048 1.00 92.50 75 HIS A CA 1
ATOM 593 C C . HIS A 1 75 ? 2.367 0.241 -4.733 1.00 92.50 75 HIS A C 1
ATOM 595 O O . HIS A 1 75 ? 1.672 0.792 -3.879 1.00 92.50 75 HIS A O 1
ATOM 601 N N . GLY A 1 76 ? 2.899 -0.970 -4.541 1.00 92.12 76 GLY A N 1
ATOM 602 C CA . GLY A 1 76 ? 2.666 -1.773 -3.344 1.00 92.12 76 GLY A CA 1
ATOM 603 C C . GLY A 1 76 ? 3.227 -1.150 -2.063 1.00 92.12 76 GLY A C 1
ATOM 604 O O . GLY A 1 76 ? 2.587 -1.265 -1.014 1.00 92.12 76 GLY A O 1
ATOM 605 N N . VAL A 1 77 ? 4.385 -0.481 -2.140 1.00 91.88 77 VAL A N 1
ATOM 606 C CA . VAL A 1 77 ? 4.981 0.276 -1.024 1.00 91.88 77 VAL A CA 1
ATOM 607 C C . VAL A 1 77 ? 4.090 1.458 -0.643 1.00 91.88 77 VAL A C 1
ATOM 609 O O . VAL A 1 77 ? 3.762 1.633 0.532 1.00 91.88 77 VAL A O 1
ATOM 612 N N . LEU A 1 78 ? 3.649 2.239 -1.630 1.00 92.75 78 LEU A N 1
ATOM 613 C CA . LEU A 1 78 ? 2.860 3.450 -1.397 1.00 92.75 78 LEU A CA 1
ATOM 614 C C . LEU A 1 78 ? 1.482 3.146 -0.794 1.00 92.75 78 LEU A C 1
ATOM 616 O O . LEU A 1 78 ? 1.097 3.775 0.193 1.00 92.75 78 LEU A O 1
ATOM 620 N N . LEU A 1 79 ? 0.786 2.113 -1.284 1.00 93.19 79 LEU A N 1
ATOM 621 C CA . LEU A 1 79 ? -0.485 1.668 -0.697 1.00 93.19 79 LEU A CA 1
ATOM 622 C C . LEU A 1 79 ? -0.336 1.289 0.785 1.00 93.19 79 LEU A C 1
ATOM 624 O O . LEU A 1 79 ? -1.155 1.673 1.622 1.00 93.19 79 LEU A O 1
ATOM 628 N N . ARG A 1 80 ? 0.724 0.559 1.139 1.00 93.06 80 ARG A N 1
ATOM 629 C CA . ARG A 1 80 ? 0.965 0.140 2.529 1.00 93.06 80 ARG A CA 1
ATOM 630 C C . ARG A 1 80 ? 1.277 1.318 3.437 1.00 93.06 80 ARG A C 1
ATOM 632 O O . ARG A 1 80 ? 0.769 1.366 4.555 1.00 93.06 80 ARG A O 1
ATOM 639 N N . HIS A 1 81 ? 2.061 2.280 2.954 1.00 92.38 81 HIS A N 1
ATOM 640 C CA . HIS A 1 81 ? 2.313 3.517 3.686 1.00 92.38 81 HIS A CA 1
ATOM 641 C C . HIS A 1 81 ? 1.036 4.324 3.916 1.00 92.38 81 HIS A C 1
ATOM 643 O O . HIS A 1 81 ? 0.811 4.775 5.042 1.00 92.38 81 HIS A O 1
ATOM 649 N N . LEU A 1 82 ? 0.182 4.460 2.895 1.00 91.81 82 LEU A N 1
ATOM 650 C CA . LEU A 1 82 ? -1.119 5.109 3.043 1.00 91.81 82 LEU A CA 1
ATOM 651 C C . LEU A 1 82 ? -1.935 4.428 4.148 1.00 91.81 82 LEU A C 1
ATOM 653 O O . LEU A 1 82 ? -2.375 5.097 5.081 1.00 91.81 82 LEU A O 1
ATOM 657 N N . LEU A 1 83 ? -2.101 3.106 4.077 1.00 93.38 83 LEU A N 1
ATOM 658 C CA . LEU A 1 83 ? -2.889 2.365 5.061 1.00 93.38 83 LEU A CA 1
ATOM 659 C C . LEU A 1 83 ? -2.324 2.483 6.474 1.00 93.38 83 LEU A C 1
ATOM 661 O O . LEU A 1 83 ? -3.077 2.794 7.394 1.00 93.38 83 LEU A O 1
ATOM 665 N N . ALA A 1 84 ? -1.016 2.290 6.652 1.00 93.19 84 ALA A N 1
ATOM 666 C CA . ALA A 1 84 ? -0.377 2.407 7.960 1.00 93.19 84 ALA A CA 1
ATOM 667 C C . ALA A 1 84 ? -0.607 3.803 8.565 1.00 93.19 84 ALA A C 1
ATOM 669 O O . ALA A 1 84 ? -0.987 3.925 9.731 1.00 93.19 84 ALA A O 1
ATOM 670 N N . ARG A 1 85 ? -0.470 4.858 7.752 1.00 91.69 85 ARG A N 1
ATOM 671 C CA . ARG A 1 85 ? -0.728 6.242 8.164 1.00 91.69 85 ARG A CA 1
ATOM 672 C C . ARG A 1 85 ? -2.189 6.465 8.557 1.00 91.69 85 ARG A C 1
ATOM 674 O O . ARG A 1 85 ? -2.456 7.048 9.607 1.00 91.69 85 ARG A O 1
ATOM 681 N N . GLU A 1 86 ? -3.139 6.011 7.741 1.00 92.12 86 GLU A N 1
ATOM 682 C CA . GLU A 1 86 ? -4.570 6.167 8.028 1.00 92.12 86 GLU A CA 1
ATOM 683 C C . GLU A 1 86 ? -4.990 5.381 9.282 1.00 92.12 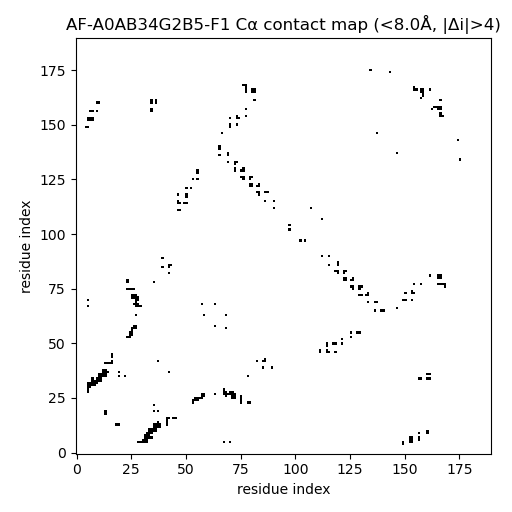86 GLU A C 1
ATOM 685 O O . GLU A 1 86 ? -5.744 5.895 10.111 1.00 92.12 86 GLU A O 1
ATOM 690 N N . MET A 1 87 ? -4.447 4.178 9.490 1.00 93.25 87 MET A N 1
ATOM 691 C CA . MET A 1 87 ? -4.659 3.382 10.705 1.00 93.25 87 MET A CA 1
ATOM 692 C C . MET A 1 87 ? -4.112 4.090 11.956 1.00 93.25 87 MET A C 1
ATOM 694 O O . MET A 1 87 ? -4.815 4.218 12.962 1.00 93.25 87 MET A O 1
ATOM 698 N N . GLN A 1 88 ? -2.898 4.645 11.890 1.00 91.75 88 GLN A N 1
ATOM 699 C CA . GLN A 1 88 ? -2.323 5.452 12.976 1.00 91.75 88 GLN A CA 1
ATOM 700 C C . GLN A 1 88 ? -3.151 6.721 13.260 1.00 91.75 88 GLN A C 1
ATOM 702 O O . GLN A 1 88 ? -3.351 7.108 14.420 1.00 91.75 88 GLN A O 1
ATOM 707 N N . ALA A 1 89 ? -3.681 7.367 12.218 1.00 89.75 89 ALA A N 1
ATOM 708 C CA . ALA A 1 89 ? -4.560 8.522 12.362 1.00 89.75 89 ALA A CA 1
ATOM 709 C C . ALA A 1 89 ? -5.896 8.147 13.027 1.00 89.75 89 ALA A C 1
ATOM 711 O O . ALA A 1 89 ? -6.376 8.890 13.890 1.00 89.75 89 ALA A O 1
ATOM 712 N N . LEU A 1 90 ? -6.480 6.993 12.681 1.00 88.50 90 LEU A N 1
ATOM 713 C CA . LEU A 1 90 ? -7.676 6.454 13.337 1.00 88.50 90 LEU A CA 1
ATOM 714 C C . LEU A 1 90 ? -7.427 6.189 14.828 1.00 88.50 90 LEU A C 1
ATOM 716 O O . LEU A 1 90 ? -8.208 6.658 15.660 1.00 88.50 90 LEU A O 1
ATOM 720 N N . LEU A 1 91 ? -6.305 5.548 15.179 1.00 87.00 91 LEU A N 1
ATOM 721 C CA . LEU A 1 91 ? -5.889 5.344 16.574 1.00 87.00 91 LEU A CA 1
ATOM 722 C C . LEU A 1 91 ? -5.760 6.669 17.338 1.00 87.00 91 LEU A C 1
ATOM 724 O O . LEU A 1 91 ? -6.243 6.803 18.465 1.00 87.00 91 LEU A O 1
ATOM 728 N N . 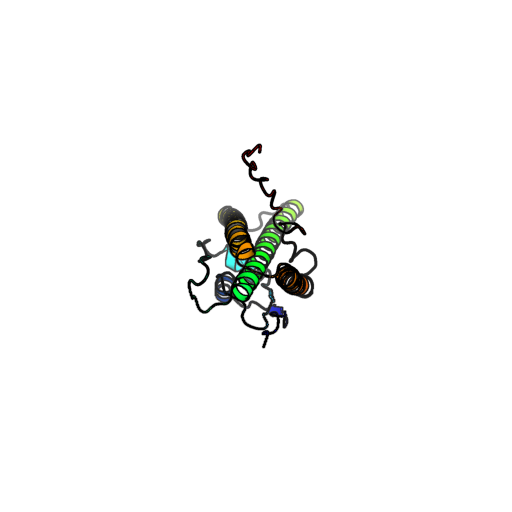THR A 1 92 ? -5.144 7.677 16.719 1.00 86.62 92 THR A N 1
ATOM 729 C CA . THR A 1 92 ? -4.938 8.996 17.335 1.00 86.62 92 THR A CA 1
ATOM 730 C C . THR A 1 92 ? -6.260 9.729 17.571 1.00 86.62 92 THR A C 1
ATOM 732 O O . THR A 1 92 ? -6.506 10.222 18.676 1.00 86.62 92 THR A O 1
ATOM 735 N N . LYS A 1 93 ? -7.141 9.772 16.560 1.00 83.38 93 LYS A N 1
ATOM 736 C CA . LYS A 1 93 ? -8.481 10.378 16.665 1.00 83.38 93 LYS A CA 1
ATOM 737 C C . LYS A 1 93 ? -9.307 9.707 17.760 1.00 83.38 93 LYS A C 1
ATOM 739 O O . LYS A 1 93 ? -9.947 10.401 18.552 1.00 83.38 93 LYS A O 1
ATOM 744 N N . TYR A 1 94 ? -9.251 8.379 17.832 1.00 73.31 94 TYR A N 1
ATOM 745 C CA . TYR A 1 94 ? -9.916 7.604 18.871 1.00 73.31 94 TYR A CA 1
ATOM 746 C C . TYR A 1 94 ? -9.406 7.974 20.275 1.00 73.31 94 TYR A C 1
ATOM 748 O O . TYR A 1 94 ? -10.193 8.351 21.148 1.00 73.31 94 TYR A O 1
ATOM 756 N N . ASN A 1 95 ? -8.084 7.971 20.475 1.00 71.44 95 ASN A N 1
ATOM 757 C CA . ASN A 1 95 ? -7.473 8.344 21.752 1.00 71.44 95 ASN A CA 1
ATOM 758 C C . ASN A 1 95 ? -7.849 9.777 22.170 1.00 71.44 95 ASN A C 1
ATOM 760 O O . ASN A 1 95 ? -8.198 10.012 23.325 1.00 71.44 95 ASN A O 1
ATOM 764 N N . ALA A 1 96 ? -7.846 10.738 21.244 1.00 69.75 96 ALA A N 1
ATOM 765 C CA . ALA A 1 96 ? -8.219 12.124 21.532 1.00 69.75 96 ALA A CA 1
ATOM 766 C C . ALA A 1 96 ? -9.708 12.286 21.902 1.00 69.75 96 ALA A C 1
ATOM 768 O O . ALA A 1 96 ? -10.044 13.072 22.793 1.00 69.75 96 ALA A O 1
ATOM 769 N N . ALA A 1 97 ? -10.609 11.539 21.253 1.00 64.06 97 ALA A N 1
ATOM 770 C CA . ALA A 1 97 ? -12.037 11.551 21.571 1.00 64.06 97 ALA A CA 1
ATOM 771 C C . ALA A 1 97 ? -12.324 11.018 22.988 1.00 64.06 97 ALA A C 1
ATOM 773 O O . ALA A 1 97 ? -13.195 11.561 23.675 1.00 64.06 97 ALA A O 1
ATOM 774 N N . ARG A 1 98 ? -11.550 10.021 23.447 1.00 57.75 98 ARG A N 1
ATOM 775 C CA . ARG A 1 98 ? -11.590 9.480 24.818 1.00 57.75 98 ARG A CA 1
ATOM 776 C C . ARG A 1 98 ? -11.250 10.541 25.866 1.00 57.75 98 ARG A C 1
ATOM 778 O O . ARG A 1 98 ? -12.002 10.708 26.823 1.00 57.75 98 ARG A O 1
ATOM 785 N N . TRP A 1 99 ? -10.159 11.287 25.666 1.00 52.22 99 TRP A N 1
ATOM 786 C CA . TRP A 1 99 ? -9.714 12.323 26.609 1.00 52.22 99 TRP A CA 1
ATOM 787 C C . TRP A 1 99 ? -10.735 13.449 26.798 1.00 52.22 99 TRP A C 1
ATOM 789 O O . TRP A 1 99 ? -10.835 14.005 27.886 1.00 52.22 99 TRP A O 1
ATOM 799 N N . ARG A 1 100 ? -11.515 13.779 25.760 1.00 58.50 100 ARG A N 1
ATOM 800 C CA . ARG A 1 100 ? -12.472 14.895 25.815 1.00 58.50 100 ARG A CA 1
ATOM 801 C C . ARG A 1 100 ? -13.826 14.553 26.433 1.00 58.50 100 ARG A C 1
ATOM 803 O O . ARG A 1 100 ? -14.500 15.474 26.877 1.00 58.50 100 ARG A O 1
ATOM 810 N N . ARG A 1 101 ? -14.273 13.289 26.419 1.00 55.44 101 ARG A N 1
ATOM 811 C CA . ARG A 1 101 ? -15.667 12.965 26.792 1.00 55.44 101 ARG A CA 1
ATOM 812 C C . ARG A 1 101 ? -15.875 12.438 28.205 1.00 55.44 101 ARG A C 1
ATOM 814 O O . ARG A 1 101 ? -17.027 12.395 28.611 1.00 55.44 101 ARG A O 1
ATOM 821 N N . GLY A 1 102 ? -14.835 12.031 28.940 1.00 50.28 102 GLY A N 1
ATOM 822 C CA . GLY A 1 102 ? -14.975 11.509 30.316 1.00 50.28 102 GLY A CA 1
ATOM 823 C C . GLY A 1 102 ? -15.984 10.357 30.477 1.00 50.28 102 GLY A C 1
ATOM 824 O O . GLY A 1 102 ? -16.349 10.006 31.594 1.00 50.28 102 GLY A O 1
ATOM 825 N N . ALA A 1 103 ? -16.459 9.789 29.368 1.00 44.78 103 ALA A N 1
ATOM 826 C CA . ALA A 1 103 ? -17.600 8.897 29.305 1.00 44.78 103 ALA A CA 1
ATOM 827 C C . ALA A 1 103 ? -17.120 7.482 28.969 1.00 44.78 103 ALA A C 1
ATOM 829 O O . ALA A 1 103 ? -16.217 7.333 28.136 1.00 44.78 103 ALA A O 1
ATOM 830 N N . PRO A 1 104 ? -17.750 6.446 29.547 1.00 45.12 104 PRO A N 1
ATOM 831 C CA . PRO A 1 104 ? -17.513 5.055 29.195 1.00 45.12 104 PRO A CA 1
ATOM 832 C C . PRO A 1 104 ? -18.189 4.773 27.846 1.00 45.12 104 PRO A C 1
ATOM 834 O O . PRO A 1 104 ? -19.235 4.134 27.764 1.00 45.12 104 PRO A O 1
ATOM 837 N N . ALA A 1 105 ? -17.644 5.324 26.763 1.00 48.69 105 ALA A N 1
ATOM 838 C CA . ALA A 1 105 ? -18.006 4.868 25.432 1.00 48.69 105 ALA A CA 1
ATOM 839 C C . ALA A 1 105 ? -17.549 3.409 25.323 1.00 48.69 105 ALA A C 1
ATOM 841 O O . ALA A 1 105 ? -16.401 3.131 25.667 1.00 48.69 105 ALA A O 1
ATOM 842 N N . ARG A 1 106 ? -18.456 2.510 24.896 1.00 51.44 106 ARG A N 1
ATOM 843 C CA . ARG A 1 106 ? -18.176 1.106 24.535 1.00 51.44 106 ARG A CA 1
ATOM 844 C C . ARG A 1 106 ? -16.766 1.030 23.951 1.00 51.44 106 ARG A C 1
ATOM 846 O O . ARG A 1 106 ? -16.536 1.576 22.873 1.00 51.44 106 ARG A O 1
ATOM 853 N N . GLU A 1 107 ? -15.836 0.461 24.712 1.00 52.06 107 GLU A N 1
ATOM 854 C CA . GLU A 1 107 ? -14.451 0.328 24.282 1.00 52.06 107 GLU A CA 1
ATOM 855 C C . GLU A 1 107 ? -14.448 -0.356 22.900 1.00 52.06 107 GLU A C 1
ATOM 857 O O . GLU A 1 107 ? -15.127 -1.372 22.735 1.00 52.06 107 GLU A O 1
ATOM 862 N N . PRO A 1 108 ? -13.698 0.124 21.891 1.00 56.91 108 PRO A N 1
ATOM 863 C CA . PRO A 1 108 ? -12.995 -0.820 21.052 1.00 56.91 108 PRO A CA 1
ATOM 864 C C . PRO A 1 108 ? -12.160 -1.619 22.036 1.00 56.91 108 PRO A C 1
ATOM 866 O O . PRO A 1 108 ? -11.316 -1.051 22.738 1.00 56.91 108 PRO A O 1
ATOM 869 N N . ASP A 1 109 ? -12.489 -2.900 22.133 1.00 72.44 109 ASP A N 1
ATOM 870 C CA . ASP A 1 109 ? -11.784 -3.869 22.953 1.00 72.44 109 ASP A CA 1
ATOM 871 C C . ASP A 1 109 ? -10.273 -3.584 22.867 1.00 72.44 109 ASP A C 1
ATOM 873 O O . ASP A 1 109 ? -9.768 -3.221 21.798 1.00 72.44 109 ASP A O 1
ATOM 877 N N . ALA A 1 110 ? -9.526 -3.719 23.964 1.00 80.94 110 ALA A N 1
ATOM 878 C CA . ALA A 1 110 ? -8.064 -3.675 23.910 1.00 80.94 110 ALA A CA 1
ATOM 879 C C . ALA A 1 110 ? -7.525 -4.558 22.761 1.00 80.94 110 ALA A C 1
ATOM 881 O O . ALA A 1 110 ? -6.508 -4.228 22.146 1.00 80.94 110 ALA A O 1
ATOM 882 N N . ALA A 1 111 ? -8.277 -5.606 22.400 1.00 84.56 111 ALA A N 1
ATOM 883 C CA . ALA A 1 111 ? -8.107 -6.392 21.186 1.00 84.56 111 ALA A CA 1
ATOM 884 C C . ALA A 1 111 ? -8.162 -5.595 19.863 1.00 84.56 111 ALA A C 1
ATOM 886 O O . ALA A 1 111 ? -7.311 -5.809 19.009 1.00 84.56 111 ALA A O 1
ATOM 887 N N . TRP A 1 112 ? -9.109 -4.675 19.643 1.00 87.25 112 TRP A N 1
ATOM 888 C CA . TRP A 1 112 ? -9.169 -3.843 18.426 1.00 87.25 112 TRP A CA 1
ATOM 889 C C . TRP A 1 112 ? -7.945 -2.940 18.292 1.00 87.25 112 TRP A C 1
ATOM 891 O O . TRP A 1 112 ? -7.333 -2.877 17.228 1.00 87.25 112 TRP A O 1
ATOM 901 N N . ARG A 1 113 ? -7.544 -2.280 19.387 1.00 88.69 113 ARG A N 1
ATOM 902 C CA . ARG A 1 113 ? -6.331 -1.453 19.389 1.00 88.69 113 ARG A CA 1
ATOM 903 C C . ARG A 1 113 ? -5.105 -2.288 19.035 1.00 88.69 113 ARG A C 1
ATOM 905 O O . ARG A 1 113 ? -4.334 -1.886 18.170 1.00 88.69 113 ARG A O 1
ATOM 912 N N . ARG A 1 114 ? -4.962 -3.444 19.682 1.00 89.94 114 ARG A N 1
ATOM 913 C CA . ARG A 1 114 ? -3.863 -4.372 19.426 1.00 89.94 114 ARG A CA 1
ATOM 914 C C . ARG A 1 114 ? -3.855 -4.846 17.972 1.00 89.94 114 ARG A C 1
ATOM 916 O O . ARG A 1 114 ? -2.823 -4.745 17.332 1.00 89.94 114 ARG A O 1
ATOM 923 N N . ARG A 1 115 ? -5.008 -5.237 17.416 1.00 91.88 115 ARG A N 1
ATOM 924 C CA . ARG A 1 115 ? -5.133 -5.607 15.994 1.00 91.88 115 ARG A CA 1
ATOM 925 C C . ARG A 1 115 ? -4.718 -4.474 15.061 1.00 91.88 115 ARG A C 1
ATOM 927 O O . ARG A 1 115 ? -4.035 -4.720 14.076 1.00 91.88 115 ARG A O 1
ATOM 934 N N . CYS A 1 116 ? -5.083 -3.230 15.373 1.00 93.06 116 CYS A N 1
ATOM 935 C CA . CYS A 1 116 ? -4.641 -2.080 14.588 1.00 93.06 116 CYS A CA 1
ATOM 936 C C . CYS A 1 116 ? -3.113 -1.902 14.642 1.00 93.06 116 CYS A C 1
ATOM 938 O O . CYS A 1 116 ? -2.492 -1.634 13.617 1.00 93.06 116 CYS A O 1
ATOM 940 N N . GLU A 1 117 ? -2.508 -2.043 15.823 1.00 92.88 117 GLU A N 1
ATOM 941 C CA . GLU A 1 117 ? -1.051 -1.978 16.010 1.00 92.88 117 GLU A CA 1
ATOM 942 C C . GLU A 1 117 ? -0.334 -3.145 15.294 1.00 92.88 117 GLU A C 1
ATOM 944 O O . GLU A 1 117 ? 0.714 -2.939 14.673 1.00 92.88 117 GLU A O 1
ATOM 949 N N . ASP A 1 118 ? -0.929 -4.342 15.298 1.00 94.50 118 ASP A N 1
ATOM 950 C CA . ASP A 1 118 ? -0.436 -5.528 14.591 1.00 94.50 118 ASP A CA 1
ATOM 951 C C . ASP A 1 118 ? -0.488 -5.330 13.064 1.00 94.50 118 ASP A C 1
ATOM 953 O O . ASP A 1 118 ? 0.503 -5.587 12.377 1.00 94.50 118 ASP A O 1
ATOM 957 N N . TRP A 1 119 ? -1.593 -4.796 12.528 1.00 94.88 119 TRP A N 1
ATOM 958 C CA . TRP A 1 119 ? -1.723 -4.437 11.110 1.00 94.88 119 TRP A CA 1
ATOM 959 C C . TRP A 1 119 ? -0.689 -3.396 10.676 1.00 94.88 119 TRP A C 1
ATOM 961 O O . TRP A 1 119 ? -0.036 -3.573 9.651 1.00 94.88 119 TRP A O 1
ATOM 971 N N . VAL A 1 120 ? -0.496 -2.330 11.458 1.00 94.25 120 VAL A N 1
ATOM 972 C CA . VAL A 1 120 ? 0.533 -1.314 11.172 1.00 94.25 120 VAL A CA 1
ATOM 973 C C . VAL A 1 120 ? 1.921 -1.958 11.133 1.00 94.25 120 VAL A C 1
ATOM 975 O O . VAL A 1 120 ? 2.665 -1.760 10.174 1.00 94.25 120 VAL A O 1
ATOM 978 N N . SER A 1 121 ? 2.241 -2.791 12.125 1.00 94.12 121 SER A N 1
ATOM 979 C CA . SER A 1 121 ? 3.529 -3.490 12.203 1.00 94.12 121 SER A CA 1
ATOM 980 C C . SER A 1 121 ? 3.754 -4.443 11.022 1.00 94.12 121 SER A C 1
ATOM 982 O O . SER A 1 121 ? 4.872 -4.546 10.507 1.00 94.12 121 SER A O 1
ATOM 984 N N . LEU A 1 122 ? 2.699 -5.133 10.576 1.00 94.38 122 LEU A N 1
ATOM 985 C CA . LEU A 1 122 ? 2.723 -5.986 9.390 1.00 94.38 122 LEU A CA 1
ATOM 986 C C . LEU A 1 122 ? 2.988 -5.162 8.124 1.00 94.38 122 LEU A C 1
ATOM 988 O O . LEU A 1 122 ? 3.916 -5.478 7.385 1.00 94.38 122 LEU A O 1
ATOM 992 N N . LEU A 1 123 ? 2.243 -4.076 7.906 1.00 93.44 123 LEU A N 1
ATOM 993 C CA . LEU A 1 123 ? 2.404 -3.208 6.734 1.00 93.44 123 LEU A CA 1
ATOM 994 C C . LEU A 1 123 ? 3.812 -2.595 6.664 1.00 93.44 123 LEU A C 1
ATOM 996 O O . LEU A 1 123 ? 4.420 -2.579 5.598 1.00 93.44 123 LEU A O 1
ATOM 1000 N N . GLU A 1 124 ? 4.371 -2.145 7.789 1.00 91.69 124 GLU A N 1
ATOM 1001 C CA . GLU A 1 124 ? 5.742 -1.613 7.862 1.00 91.69 124 GLU A CA 1
ATOM 1002 C C . GLU A 1 124 ? 6.816 -2.681 7.610 1.00 91.69 124 GLU A C 1
ATOM 1004 O O . GLU A 1 124 ? 7.910 -2.393 7.111 1.00 91.69 124 GLU A O 1
ATOM 1009 N N . ARG A 1 125 ? 6.550 -3.934 7.986 1.00 91.56 125 ARG A N 1
ATOM 1010 C CA . ARG A 1 125 ? 7.415 -5.060 7.626 1.00 91.56 125 ARG A CA 1
ATOM 1011 C C . ARG A 1 125 ? 7.343 -5.339 6.130 1.00 91.56 125 ARG A C 1
ATOM 1013 O O . ARG A 1 125 ? 8.391 -5.444 5.503 1.00 91.56 125 ARG A O 1
ATOM 1020 N N . ASP A 1 126 ? 6.142 -5.402 5.573 1.00 91.56 126 ASP A N 1
ATOM 1021 C CA . ASP A 1 126 ? 5.941 -5.656 4.151 1.00 91.56 126 ASP A CA 1
ATOM 1022 C C . ASP A 1 126 ? 6.566 -4.564 3.280 1.00 91.56 126 ASP A C 1
ATOM 1024 O O . ASP A 1 126 ? 7.158 -4.873 2.252 1.00 91.56 126 ASP A O 1
ATOM 1028 N N . VAL A 1 127 ? 6.481 -3.295 3.696 1.00 91.19 127 VAL A N 1
ATOM 1029 C CA . VAL A 1 127 ? 7.188 -2.192 3.029 1.00 91.19 127 VAL A CA 1
ATOM 1030 C C . VAL A 1 127 ? 8.676 -2.509 2.925 1.00 91.19 127 VAL A C 1
ATOM 1032 O O . VAL A 1 127 ? 9.218 -2.470 1.829 1.00 91.19 127 VAL A O 1
ATOM 1035 N N . ARG A 1 128 ? 9.329 -2.882 4.032 1.00 89.19 128 ARG A N 1
ATOM 1036 C CA . ARG A 1 128 ? 10.764 -3.210 4.025 1.00 89.19 128 ARG A CA 1
ATOM 1037 C C . ARG A 1 128 ? 11.078 -4.381 3.097 1.00 89.19 128 ARG A C 1
ATOM 1039 O O . ARG A 1 128 ? 12.063 -4.318 2.367 1.00 89.19 128 ARG A O 1
ATOM 1046 N N . ASP A 1 129 ? 10.245 -5.419 3.106 1.00 89.25 129 ASP A N 1
ATOM 1047 C CA . ASP A 1 129 ? 10.415 -6.581 2.228 1.00 89.25 129 ASP A CA 1
ATOM 1048 C C . ASP A 1 129 ? 10.304 -6.159 0.741 1.00 89.25 129 ASP A C 1
ATOM 1050 O O . ASP A 1 129 ? 11.165 -6.507 -0.067 1.00 89.25 129 ASP A O 1
ATOM 1054 N N . LEU A 1 130 ? 9.322 -5.322 0.380 1.00 89.31 130 LEU A N 1
ATOM 1055 C CA . LEU A 1 130 ? 9.160 -4.791 -0.983 1.00 89.31 130 LEU A CA 1
ATOM 1056 C C . LEU A 1 130 ? 10.289 -3.834 -1.397 1.00 89.31 130 LEU A C 1
ATOM 1058 O O . LEU A 1 130 ? 10.706 -3.834 -2.554 1.00 89.31 130 LEU A O 1
ATOM 1062 N N . GLU A 1 131 ? 10.800 -3.022 -0.472 1.00 87.94 131 GLU A N 1
ATOM 1063 C CA . GLU A 1 131 ? 11.937 -2.132 -0.722 1.00 87.94 131 GLU A CA 1
ATOM 1064 C C . GLU A 1 131 ? 13.220 -2.911 -1.020 1.00 87.94 131 GLU A C 1
ATOM 1066 O O . GLU A 1 131 ? 13.987 -2.525 -1.905 1.00 87.94 131 GLU A O 1
ATOM 1071 N N . VAL A 1 132 ? 13.452 -4.021 -0.314 1.00 86.69 132 VAL A N 1
ATOM 1072 C CA . VAL A 1 132 ? 14.585 -4.917 -0.581 1.00 86.69 132 VAL A CA 1
ATOM 1073 C C . VAL A 1 132 ? 14.472 -5.520 -1.982 1.00 86.69 132 VAL A C 1
ATOM 1075 O O . VAL A 1 132 ? 15.444 -5.470 -2.740 1.00 86.69 132 VAL A O 1
ATOM 1078 N N . GLU A 1 133 ? 13.291 -6.018 -2.359 1.00 86.81 133 GLU A N 1
ATOM 1079 C CA . GLU A 1 133 ? 13.029 -6.539 -3.710 1.00 86.81 133 GLU A CA 1
ATOM 1080 C C . GLU A 1 133 ? 13.202 -5.458 -4.790 1.00 86.81 133 GLU A C 1
ATOM 1082 O O . GLU A 1 133 ? 13.759 -5.709 -5.862 1.00 86.81 133 GLU A O 1
ATOM 1087 N N . TYR A 1 134 ? 12.798 -4.219 -4.500 1.00 86.62 134 TYR A N 1
ATOM 1088 C CA . TYR A 1 134 ? 12.994 -3.090 -5.409 1.00 86.62 134 TYR A CA 1
ATOM 1089 C C . TYR A 1 134 ? 14.478 -2.796 -5.625 1.00 86.62 134 TYR A C 1
ATOM 1091 O O . TYR A 1 134 ? 14.921 -2.641 -6.762 1.00 86.62 134 TYR A O 1
ATOM 1099 N N . ILE A 1 135 ? 15.271 -2.753 -4.550 1.00 84.19 135 ILE A N 1
ATOM 1100 C CA . ILE A 1 135 ? 16.721 -2.542 -4.642 1.00 84.19 135 ILE A CA 1
ATOM 1101 C C . ILE A 1 135 ? 17.375 -3.669 -5.444 1.00 84.19 135 ILE A C 1
ATOM 1103 O O . ILE A 1 135 ? 18.252 -3.392 -6.261 1.00 84.19 135 ILE A O 1
ATOM 1107 N N . TYR A 1 136 ? 16.945 -4.916 -5.242 1.00 83.06 136 TYR A N 1
ATOM 1108 C CA . TYR A 1 136 ? 17.448 -6.066 -5.988 1.00 83.06 136 TYR A CA 1
ATOM 1109 C C . TYR A 1 136 ? 17.239 -5.890 -7.501 1.00 83.06 136 TYR A C 1
ATOM 1111 O O . TYR A 1 136 ? 18.203 -5.916 -8.265 1.00 83.06 136 TYR A O 1
ATOM 1119 N N . HIS A 1 137 ? 16.008 -5.599 -7.924 1.00 79.75 137 HIS A N 1
ATOM 1120 C CA . HIS A 1 137 ? 15.664 -5.441 -9.339 1.00 79.75 137 HIS A CA 1
ATOM 1121 C C . HIS A 1 137 ? 16.141 -4.128 -9.973 1.00 79.75 137 HIS A C 1
ATOM 1123 O O . HIS A 1 137 ? 16.278 -4.045 -11.196 1.00 79.75 137 HIS A O 1
ATOM 1129 N N . TRP A 1 138 ? 16.446 -3.105 -9.171 1.00 76.62 138 TRP A N 1
ATOM 1130 C CA . TRP A 1 138 ? 17.011 -1.848 -9.663 1.00 76.62 138 TRP A CA 1
ATOM 1131 C C . TRP A 1 138 ? 18.340 -2.056 -10.404 1.00 76.62 138 TRP A C 1
ATOM 1133 O O . TRP A 1 138 ? 18.593 -1.400 -11.416 1.00 76.62 138 TRP A O 1
ATOM 1143 N N . PHE A 1 139 ? 19.186 -2.978 -9.931 1.00 71.94 139 PHE A N 1
ATOM 1144 C CA . PHE A 1 139 ? 20.495 -3.247 -10.540 1.00 71.94 139 PHE A CA 1
ATOM 1145 C C . PHE A 1 139 ? 20.429 -4.072 -11.830 1.00 71.94 139 PHE A C 1
ATOM 1147 O O . PHE A 1 139 ? 21.375 -4.031 -12.618 1.00 71.94 139 PHE A O 1
ATOM 1154 N N . ASP A 1 140 ? 19.321 -4.774 -12.078 1.00 71.12 140 ASP A N 1
ATOM 1155 C CA . ASP A 1 140 ? 19.123 -5.569 -13.296 1.00 71.12 140 ASP A CA 1
ATOM 1156 C C . ASP A 1 140 ? 18.869 -4.692 -14.537 1.00 71.12 140 ASP A C 1
ATOM 1158 O O . ASP A 1 140 ? 18.901 -5.166 -15.678 1.00 71.12 140 ASP A O 1
ATOM 1162 N N . LEU A 1 141 ? 18.612 -3.395 -14.342 1.00 67.12 141 LEU A N 1
ATOM 1163 C CA . LEU A 1 141 ? 18.209 -2.480 -15.400 1.00 67.12 141 LEU A CA 1
ATOM 1164 C C . LEU A 1 141 ? 19.380 -1.685 -15.983 1.00 67.12 141 LEU A C 1
ATOM 1166 O O . LEU A 1 141 ? 20.203 -1.098 -15.287 1.00 67.12 141 LEU A O 1
ATOM 1170 N N . ARG A 1 142 ? 19.409 -1.605 -17.319 1.00 63.94 142 ARG A N 1
ATOM 1171 C CA . ARG A 1 142 ? 20.461 -0.905 -18.080 1.00 63.94 142 ARG A CA 1
ATOM 1172 C C . ARG A 1 142 ? 20.301 0.622 -18.133 1.00 63.94 142 ARG A C 1
ATOM 1174 O O . ARG A 1 142 ? 21.215 1.290 -18.603 1.00 63.94 142 ARG A O 1
ATOM 1181 N N . SER A 1 143 ? 19.163 1.181 -17.706 1.00 68.38 143 SER A N 1
ATOM 1182 C CA . SER A 1 143 ? 18.880 2.625 -17.778 1.00 68.38 143 SER A CA 1
ATOM 1183 C C . SER A 1 143 ? 18.287 3.142 -16.468 1.00 68.38 143 SER A C 1
ATOM 1185 O O . SER A 1 143 ? 17.091 3.008 -16.214 1.00 68.38 143 SER A O 1
ATOM 1187 N N . SER A 1 144 ? 19.133 3.769 -15.648 1.00 71.12 144 SER A N 1
ATOM 1188 C CA . SER A 1 144 ? 18.720 4.445 -14.413 1.00 71.12 144 SER A CA 1
ATOM 1189 C C . SER A 1 144 ? 17.740 5.592 -14.675 1.00 71.12 144 SER A C 1
ATOM 1191 O O . SER A 1 144 ? 16.829 5.803 -13.885 1.00 71.12 144 SER A O 1
ATOM 1193 N N . GLU A 1 145 ? 17.872 6.294 -15.804 1.00 75.94 145 GLU A N 1
ATOM 1194 C CA . GLU A 1 145 ? 16.987 7.405 -16.187 1.00 75.94 145 GLU A CA 1
ATOM 1195 C C . GLU A 1 145 ? 15.536 6.964 -16.398 1.00 75.94 145 GLU A C 1
ATOM 1197 O O . GLU A 1 145 ? 14.611 7.635 -15.938 1.00 75.94 145 GLU A O 1
ATOM 1202 N N . TYR A 1 146 ? 15.321 5.828 -17.072 1.00 80.50 146 TYR A N 1
ATOM 1203 C CA . TYR A 1 146 ? 13.976 5.281 -17.256 1.00 80.50 146 TYR A CA 1
ATOM 1204 C C . TYR A 1 146 ? 13.321 4.981 -15.906 1.00 80.50 146 TYR A C 1
ATOM 1206 O O . TYR A 1 146 ? 12.145 5.266 -15.701 1.00 80.50 146 TYR A O 1
ATOM 1214 N N . MET A 1 147 ? 14.101 4.445 -14.971 1.00 81.94 147 MET A N 1
ATOM 1215 C CA . MET A 1 147 ? 13.607 4.075 -13.655 1.00 81.94 147 MET A CA 1
ATOM 1216 C C . MET A 1 147 ? 13.305 5.262 -12.756 1.00 81.94 147 MET A C 1
ATOM 1218 O O . MET A 1 147 ? 12.283 5.259 -12.075 1.00 81.94 147 MET A O 1
ATOM 1222 N N . THR A 1 148 ? 14.146 6.293 -12.793 1.00 82.62 148 THR A N 1
ATOM 1223 C CA . THR A 1 148 ? 13.849 7.564 -12.128 1.00 82.62 148 THR A CA 1
ATOM 1224 C C . THR A 1 148 ? 12.532 8.145 -12.637 1.00 82.62 148 THR A C 1
ATOM 1226 O O . THR A 1 148 ? 11.711 8.570 -11.832 1.00 82.62 148 THR A O 1
ATOM 1229 N N . ARG A 1 149 ? 12.290 8.099 -13.955 1.00 84.44 149 ARG A N 1
ATOM 1230 C CA . ARG A 1 149 ? 11.015 8.538 -14.535 1.00 84.44 149 ARG A CA 1
ATOM 1231 C C . ARG A 1 149 ? 9.840 7.677 -14.090 1.00 84.44 149 ARG A C 1
ATOM 1233 O O . ARG A 1 149 ? 8.837 8.227 -13.672 1.00 84.44 149 ARG A O 1
ATOM 1240 N N . LEU A 1 150 ? 9.962 6.350 -14.151 1.00 87.75 150 LEU A N 1
ATOM 1241 C CA . LEU A 1 150 ? 8.900 5.445 -13.706 1.00 87.75 150 LEU A CA 1
ATOM 1242 C C . LEU A 1 150 ? 8.522 5.700 -12.242 1.00 87.75 150 LEU A C 1
ATOM 1244 O O . LEU A 1 150 ? 7.342 5.789 -11.927 1.00 87.75 150 LEU A O 1
ATOM 1248 N N . LYS A 1 151 ? 9.519 5.830 -11.360 1.00 88.19 151 LYS A N 1
ATOM 1249 C CA . LYS A 1 151 ? 9.290 6.139 -9.947 1.00 88.19 151 LYS A CA 1
ATOM 1250 C C . LYS A 1 151 ? 8.534 7.461 -9.790 1.00 88.19 151 LYS A C 1
ATOM 1252 O O . LYS A 1 151 ? 7.512 7.471 -9.115 1.00 88.19 151 LYS A O 1
ATOM 1257 N N . ALA A 1 152 ? 8.994 8.519 -10.461 1.00 87.31 152 ALA A N 1
ATOM 1258 C CA . ALA A 1 152 ? 8.361 9.834 -10.406 1.00 87.31 152 ALA A CA 1
ATOM 1259 C C . ALA A 1 152 ? 6.897 9.804 -10.875 1.00 87.31 152 ALA A C 1
ATOM 1261 O O . ALA A 1 152 ? 6.037 10.329 -10.183 1.00 87.31 152 ALA A O 1
ATOM 1262 N N . GLU A 1 153 ? 6.601 9.134 -11.992 1.00 88.44 153 GLU A N 1
ATOM 1263 C CA . GLU A 1 153 ? 5.232 9.019 -12.526 1.00 88.44 153 GLU A CA 1
ATOM 1264 C C . GLU A 1 153 ? 4.298 8.287 -11.550 1.00 88.44 153 GLU A C 1
ATOM 1266 O O . GLU A 1 153 ? 3.140 8.668 -11.375 1.00 88.44 153 GLU A O 1
ATOM 1271 N N . VAL A 1 154 ? 4.794 7.235 -10.885 1.00 90.38 154 VAL A N 1
ATOM 1272 C CA . VAL A 1 154 ? 3.991 6.508 -9.896 1.00 90.38 154 VAL A CA 1
ATOM 1273 C C . VAL A 1 154 ? 3.775 7.351 -8.640 1.00 90.38 154 VAL A C 1
ATOM 1275 O O . VAL A 1 154 ? 2.644 7.446 -8.168 1.00 90.38 154 VAL A O 1
ATOM 1278 N N . GLU A 1 155 ? 4.822 7.982 -8.108 1.00 90.06 155 GLU A N 1
ATOM 1279 C CA . GLU A 1 155 ? 4.726 8.847 -6.925 1.00 90.06 155 GLU A CA 1
ATOM 1280 C C . GLU A 1 155 ? 3.807 10.053 -7.166 1.00 90.06 155 GLU A C 1
ATOM 1282 O O . GLU A 1 155 ? 2.952 10.332 -6.327 1.00 90.06 155 GLU A O 1
ATOM 1287 N N . GLU A 1 156 ? 3.907 10.707 -8.327 1.00 88.12 156 GLU A N 1
ATOM 1288 C CA . GLU A 1 156 ? 3.051 11.837 -8.709 1.00 88.12 156 GLU A CA 1
ATOM 1289 C C . GLU A 1 156 ? 1.571 11.435 -8.764 1.00 88.12 156 GLU A C 1
ATOM 1291 O O . GLU A 1 156 ? 0.719 12.137 -8.214 1.00 88.12 156 GLU A O 1
ATOM 1296 N N . GLY A 1 157 ? 1.254 10.268 -9.338 1.00 89.19 157 GLY A N 1
ATOM 1297 C CA . GLY A 1 157 ? -0.111 9.733 -9.327 1.00 89.19 157 GLY A CA 1
ATOM 1298 C C . GLY A 1 157 ? -0.653 9.535 -7.907 1.00 89.19 157 GLY A C 1
ATOM 1299 O O . GLY A 1 157 ? -1.777 9.929 -7.593 1.00 89.19 157 GLY A O 1
ATOM 1300 N N . TRP A 1 158 ? 0.162 8.986 -7.005 1.00 91.06 158 TRP A N 1
ATOM 1301 C CA . TRP A 1 158 ? -0.224 8.817 -5.601 1.00 91.06 158 TRP A CA 1
ATOM 1302 C C . TRP A 1 158 ? -0.407 10.147 -4.863 1.00 91.06 158 TRP A C 1
ATOM 1304 O O . TRP A 1 158 ? -1.344 10.279 -4.072 1.00 91.06 158 TRP A O 1
ATOM 1314 N N . GLU A 1 159 ? 0.450 11.138 -5.105 1.00 87.75 159 GLU A N 1
ATOM 1315 C CA . GLU A 1 159 ? 0.305 12.466 -4.503 1.00 87.75 159 GLU A CA 1
ATOM 1316 C C . GLU A 1 159 ? -0.966 13.176 -4.981 1.00 87.75 159 GL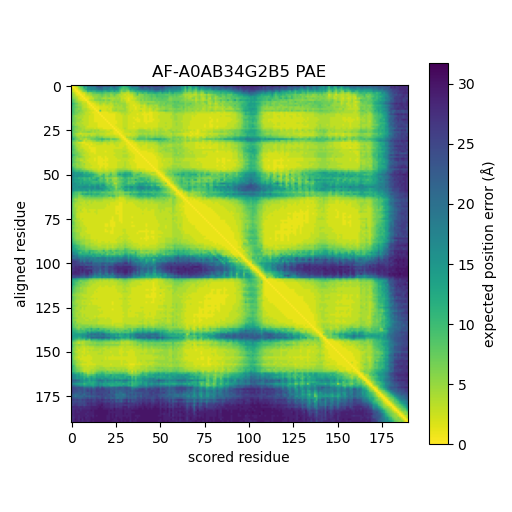U A C 1
ATOM 1318 O O . GLU A 1 159 ? -1.667 13.780 -4.164 1.00 87.75 159 GLU A O 1
ATOM 1323 N N . MET A 1 160 ? -1.287 13.058 -6.273 1.00 86.75 160 MET A N 1
ATOM 1324 C CA . MET A 1 160 ? -2.472 13.663 -6.878 1.00 86.75 160 MET A CA 1
ATOM 1325 C C . MET A 1 160 ? -3.774 13.095 -6.300 1.00 86.75 160 MET A C 1
ATOM 1327 O O . MET A 1 160 ? -4.684 13.861 -5.988 1.00 86.75 160 MET A O 1
ATOM 1331 N N . HIS A 1 161 ? -3.851 11.773 -6.120 1.00 86.19 161 HIS A N 1
ATOM 1332 C CA . HIS A 1 161 ? -5.108 11.086 -5.794 1.00 86.19 161 HIS A CA 1
ATOM 1333 C C . HIS A 1 161 ? -5.253 10.675 -4.318 1.00 86.19 161 HIS A C 1
ATOM 1335 O O . HIS A 1 161 ? -6.356 10.667 -3.785 1.00 86.19 161 HIS A O 1
ATOM 1341 N N . ALA A 1 162 ? -4.161 10.376 -3.607 1.00 83.50 162 ALA A N 1
ATOM 1342 C CA . ALA A 1 162 ? -4.204 10.004 -2.183 1.00 83.50 162 ALA A CA 1
ATOM 1343 C C . ALA A 1 162 ? -3.746 11.134 -1.231 1.00 83.50 162 ALA A C 1
ATOM 1345 O O . ALA A 1 162 ? -3.709 10.954 -0.006 1.00 83.50 162 ALA A O 1
ATOM 1346 N N . GLY A 1 163 ? -3.416 12.306 -1.785 1.00 75.75 163 GLY A N 1
ATOM 1347 C CA . GLY A 1 163 ? -3.074 13.526 -1.056 1.00 75.75 163 GLY A CA 1
ATOM 1348 C C . GLY A 1 163 ? -1.607 13.625 -0.628 1.00 75.75 163 GLY A C 1
ATOM 1349 O O . GLY A 1 163 ? -0.879 12.643 -0.538 1.00 75.75 163 GLY A O 1
ATOM 1350 N N . TYR A 1 164 ? -1.155 14.840 -0.315 1.00 63.84 164 TYR A N 1
ATOM 1351 C CA . TYR A 1 164 ? 0.263 15.114 -0.060 1.00 63.84 164 TYR A CA 1
ATOM 1352 C C . TYR A 1 164 ? 0.866 14.227 1.045 1.00 63.84 164 TYR A C 1
ATOM 1354 O O . TYR A 1 164 ? 0.317 14.087 2.142 1.00 63.84 164 TYR A O 1
ATOM 1362 N N . GLY A 1 165 ? 2.017 13.615 0.757 1.00 63.62 165 GLY A N 1
ATOM 1363 C CA . GLY A 1 165 ? 2.694 12.703 1.680 1.00 63.62 165 GLY A CA 1
ATOM 1364 C C . GLY A 1 165 ? 2.076 11.303 1.788 1.00 63.62 165 GLY A C 1
ATOM 1365 O O . GLY A 1 165 ? 2.518 10.539 2.643 1.00 63.62 165 GLY A O 1
ATOM 1366 N N . SER A 1 166 ? 1.074 10.951 0.970 1.00 62.19 166 SER A N 1
ATOM 1367 C CA . SER A 1 166 ? 0.677 9.549 0.727 1.00 62.19 166 SER A CA 1
ATOM 1368 C C . SER A 1 166 ? 1.767 8.787 -0.040 1.00 62.19 166 SER A C 1
ATOM 1370 O O . SER A 1 166 ? 1.921 7.583 0.134 1.00 62.19 166 SER A O 1
ATOM 1372 N N . GL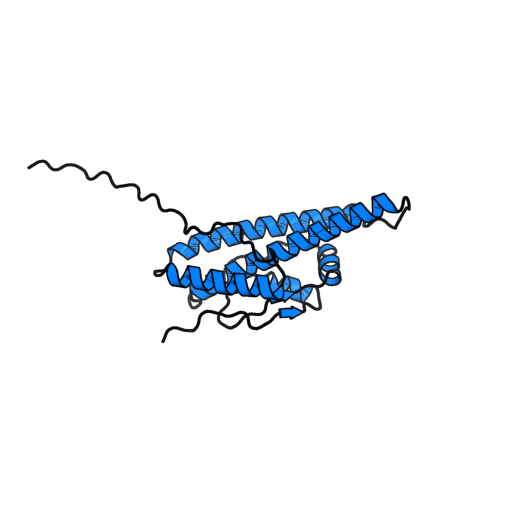Y A 1 167 ? 2.538 9.529 -0.846 1.00 54.38 167 GLY A N 1
ATOM 1373 C CA . GLY A 1 167 ? 3.540 9.053 -1.794 1.00 54.38 167 GLY A CA 1
ATOM 1374 C C . GLY A 1 167 ? 4.989 9.057 -1.298 1.00 54.38 167 GLY A C 1
ATOM 1375 O O . GLY A 1 167 ? 5.890 8.796 -2.087 1.00 54.38 167 GLY A O 1
ATOM 1376 N N . LYS A 1 168 ? 5.272 9.389 -0.028 1.00 62.03 168 LYS A N 1
ATOM 1377 C CA . LYS A 1 168 ? 6.669 9.539 0.420 1.00 62.03 168 LYS A CA 1
ATOM 1378 C C . LYS A 1 168 ? 7.334 8.191 0.664 1.00 62.03 168 LYS A C 1
ATOM 1380 O O . LYS A 1 168 ? 7.447 7.733 1.801 1.00 62.03 168 LYS A O 1
ATOM 1385 N N . TRP A 1 169 ? 7.844 7.601 -0.409 1.00 68.69 169 TRP A N 1
ATOM 1386 C CA . TRP A 1 169 ? 8.812 6.525 -0.328 1.00 68.69 169 TRP A CA 1
ATOM 1387 C C . TRP A 1 169 ? 10.124 7.065 0.261 1.00 68.69 169 TRP A C 1
ATOM 1389 O O . TRP A 1 169 ? 10.852 7.843 -0.352 1.00 68.69 169 TRP A O 1
ATOM 1399 N N . THR A 1 170 ? 10.432 6.655 1.492 1.00 60.44 170 THR A N 1
ATOM 1400 C CA . THR A 1 170 ? 11.563 7.188 2.270 1.00 60.44 170 THR A CA 1
ATOM 1401 C C . THR A 1 170 ? 12.952 6.716 1.816 1.00 60.44 170 THR A C 1
ATOM 1403 O O . THR A 1 170 ? 13.957 7.287 2.253 1.00 60.44 170 THR A O 1
ATOM 1406 N N . ASN A 1 171 ? 13.057 5.762 0.882 1.00 50.41 171 ASN A N 1
ATOM 1407 C CA . ASN A 1 171 ? 14.322 5.458 0.215 1.00 50.41 171 ASN A CA 1
ATOM 1408 C C . ASN A 1 171 ? 14.619 6.501 -0.873 1.00 50.41 171 ASN A C 1
ATOM 1410 O O . ASN A 1 171 ? 14.353 6.307 -2.059 1.00 50.41 171 ASN A O 1
ATOM 1414 N N . ARG A 1 172 ? 15.141 7.626 -0.362 1.00 48.91 172 ARG A N 1
ATOM 1415 C CA . ARG A 1 172 ? 16.099 8.604 -0.903 1.00 48.91 172 ARG A CA 1
ATOM 1416 C C . ARG A 1 172 ? 16.102 8.805 -2.419 1.00 48.91 172 ARG A C 1
ATOM 1418 O O . ARG A 1 172 ? 16.289 7.872 -3.189 1.00 48.91 172 ARG A O 1
ATOM 1425 N N . ASP A 1 173 ? 16.109 10.075 -2.809 1.00 46.53 173 ASP A N 1
ATOM 1426 C CA . ASP A 1 173 ? 16.371 10.644 -4.145 1.00 46.53 173 ASP A CA 1
ATOM 1427 C C . ASP A 1 173 ? 17.736 10.267 -4.771 1.00 46.53 173 ASP A C 1
ATOM 1429 O O . ASP A 1 173 ? 18.298 10.989 -5.593 1.00 46.53 173 ASP A O 1
ATOM 1433 N N . VAL A 1 174 ? 18.336 9.153 -4.357 1.00 50.88 174 VAL A N 1
ATOM 1434 C CA . VAL A 1 174 ? 19.691 8.741 -4.679 1.00 50.88 174 VAL A CA 1
ATOM 1435 C C . VAL A 1 174 ? 19.638 7.266 -5.050 1.00 50.88 174 VAL A C 1
ATOM 1437 O O . VAL A 1 174 ? 19.367 6.414 -4.203 1.00 50.88 174 VAL A O 1
ATOM 1440 N N . ALA A 1 175 ? 19.929 6.959 -6.317 1.00 53.16 175 ALA A N 1
ATOM 1441 C CA . ALA A 1 175 ? 20.273 5.602 -6.732 1.00 53.16 175 ALA A CA 1
ATOM 1442 C C . ALA A 1 175 ? 21.271 5.003 -5.718 1.00 53.16 175 ALA A C 1
ATOM 1444 O O . ALA A 1 175 ? 22.154 5.739 -5.265 1.00 53.16 175 ALA A O 1
ATOM 1445 N N . PRO A 1 176 ? 21.170 3.715 -5.342 1.00 53.38 176 PRO A N 1
ATOM 1446 C CA . PRO A 1 176 ? 22.060 3.137 -4.342 1.00 53.38 176 PRO A CA 1
ATOM 1447 C C . PRO A 1 176 ? 23.523 3.454 -4.689 1.00 53.38 176 PRO A C 1
ATOM 1449 O O . PRO A 1 176 ? 24.021 3.074 -5.751 1.00 53.38 176 PRO A O 1
ATOM 1452 N N . VAL A 1 177 ? 24.200 4.228 -3.831 1.00 46.97 177 VAL A N 1
ATOM 1453 C CA . VAL A 1 177 ? 25.550 4.731 -4.112 1.00 46.97 177 VAL A CA 1
ATOM 1454 C C . VAL A 1 177 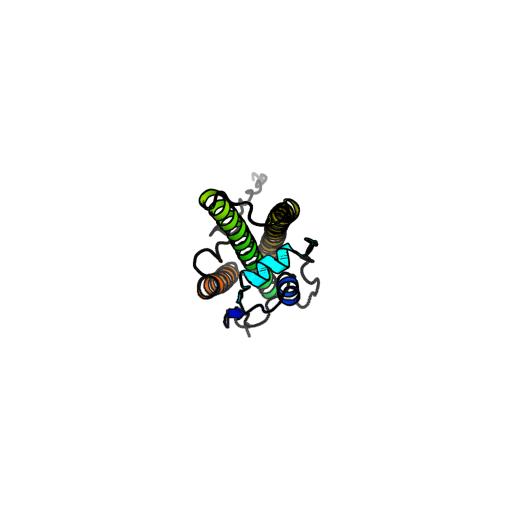? 26.517 3.554 -4.155 1.00 46.97 177 VAL A C 1
ATOM 1456 O O . VAL A 1 177 ? 26.887 2.985 -3.128 1.00 46.97 177 VAL A O 1
ATOM 1459 N N . VAL A 1 178 ? 26.978 3.217 -5.357 1.00 50.09 178 VAL A N 1
ATOM 1460 C CA . VAL A 1 178 ? 28.047 2.242 -5.560 1.00 50.09 178 VAL A CA 1
ATOM 1461 C C . VAL A 1 178 ? 29.374 2.908 -5.200 1.00 50.09 178 VAL A C 1
ATOM 1463 O O . VAL A 1 178 ? 29.968 3.623 -6.008 1.00 50.09 178 VAL A O 1
ATOM 1466 N N . LYS A 1 179 ? 29.912 2.629 -4.007 1.00 40.78 179 LYS A N 1
ATOM 1467 C CA . LYS A 1 179 ? 31.367 2.712 -3.826 1.00 40.78 179 LYS A CA 1
ATOM 1468 C C . LYS A 1 179 ? 31.974 1.593 -4.666 1.00 40.78 179 LYS A C 1
ATOM 1470 O O . LYS A 1 179 ? 32.056 0.454 -4.214 1.00 40.78 179 LYS A O 1
ATOM 1475 N N . ARG A 1 180 ? 32.396 1.899 -5.899 1.00 40.81 180 ARG A N 1
ATOM 1476 C CA . ARG A 1 180 ? 33.294 1.003 -6.636 1.00 40.81 180 ARG A CA 1
ATOM 1477 C C . ARG A 1 180 ? 34.522 0.818 -5.755 1.00 40.81 180 ARG A C 1
ATOM 1479 O O . ARG A 1 180 ? 35.289 1.760 -5.563 1.00 40.81 180 ARG A O 1
ATOM 1486 N N . ARG 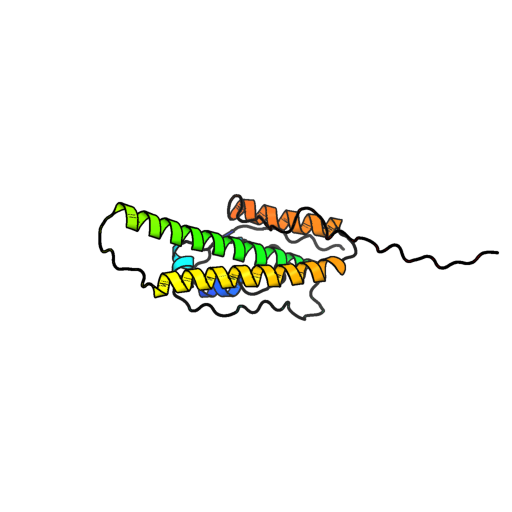A 1 181 ? 34.697 -0.376 -5.187 1.00 43.97 181 ARG A N 1
ATOM 1487 C CA . ARG A 1 181 ? 35.976 -0.771 -4.604 1.00 43.97 181 ARG A CA 1
ATOM 1488 C C . ARG A 1 181 ? 36.948 -0.750 -5.778 1.00 43.97 181 ARG A C 1
ATOM 1490 O O . ARG A 1 181 ? 36.836 -1.568 -6.686 1.00 43.97 181 ARG A O 1
ATOM 1497 N N . LYS A 1 182 ? 37.782 0.291 -5.831 1.00 40.62 182 LYS A N 1
ATOM 1498 C CA . LYS A 1 182 ? 38.867 0.420 -6.797 1.00 40.62 182 LYS A CA 1
ATOM 1499 C C . LYS A 1 182 ? 39.705 -0.835 -6.596 1.00 40.62 182 LYS A C 1
ATOM 1501 O O . LYS A 1 182 ? 40.301 -0.988 -5.536 1.00 40.62 182 LYS A O 1
ATOM 1506 N N . GLY A 1 183 ? 39.592 -1.773 -7.533 1.00 41.31 183 GLY A N 1
ATOM 1507 C CA . GLY A 1 183 ? 40.396 -2.980 -7.521 1.00 41.31 183 GLY A CA 1
ATOM 1508 C C . GLY A 1 183 ? 41.849 -2.557 -7.413 1.00 41.31 183 GLY A C 1
ATOM 1509 O O . GLY A 1 183 ? 42.285 -1.669 -8.152 1.00 41.31 183 GLY A O 1
ATOM 1510 N N . ASP A 1 184 ? 42.539 -3.145 -6.445 1.00 47.84 184 ASP A N 1
ATOM 1511 C CA . ASP A 1 184 ? 43.984 -3.123 -6.352 1.00 47.84 184 ASP A CA 1
ATOM 1512 C C . ASP A 1 184 ? 44.534 -3.603 -7.698 1.00 47.84 184 ASP A C 1
ATOM 1514 O O . ASP A 1 184 ? 44.469 -4.780 -8.051 1.00 47.84 184 ASP A O 1
ATOM 1518 N N . GLY A 1 185 ? 44.972 -2.633 -8.499 1.00 42.88 185 GLY A N 1
ATOM 1519 C CA . GLY A 1 185 ? 45.728 -2.853 -9.717 1.00 42.88 185 GLY A CA 1
ATOM 1520 C C . GLY A 1 185 ? 47.113 -3.309 -9.307 1.00 42.88 185 GLY A C 1
ATOM 1521 O O . GLY A 1 185 ? 47.995 -2.484 -9.074 1.00 42.88 185 GLY A O 1
ATOM 1522 N N . ASP A 1 186 ? 47.223 -4.623 -9.162 1.00 48.53 186 ASP A N 1
ATOM 1523 C CA . ASP A 1 186 ? 48.437 -5.378 -8.928 1.00 48.53 186 ASP A CA 1
ATOM 1524 C C . ASP A 1 186 ? 49.546 -4.965 -9.904 1.00 48.53 186 ASP A C 1
ATOM 1526 O O . ASP A 1 186 ? 49.315 -4.619 -11.069 1.00 48.53 186 ASP A O 1
ATOM 1530 N N . GLY A 1 187 ? 50.762 -4.953 -9.373 1.00 51.22 187 GLY A N 1
ATOM 1531 C CA . GLY A 1 187 ? 51.940 -4.424 -10.023 1.00 51.22 187 GLY A CA 1
ATOM 1532 C C . GLY A 1 187 ? 52.313 -5.162 -11.303 1.00 51.22 187 GLY A C 1
ATOM 1533 O O . GLY A 1 187 ? 52.206 -6.378 -11.413 1.00 51.22 187 GLY A O 1
ATOM 1534 N N . ARG A 1 188 ? 52.900 -4.413 -12.234 1.00 44.06 188 ARG A N 1
ATOM 1535 C CA . ARG A 1 188 ? 54.001 -4.896 -13.072 1.00 44.06 188 ARG A CA 1
ATOM 1536 C C . ARG A 1 188 ? 54.883 -3.711 -13.436 1.00 44.06 188 ARG A C 1
ATOM 1538 O O . ARG A 1 188 ? 54.541 -2.891 -14.281 1.00 44.06 188 ARG A O 1
ATOM 1545 N N . ARG A 1 189 ? 56.008 -3.626 -12.723 1.00 44.53 189 ARG A N 1
ATOM 1546 C CA . ARG A 1 189 ? 57.191 -2.880 -13.150 1.00 44.53 189 ARG A CA 1
ATOM 1547 C C . ARG A 1 189 ? 57.764 -3.611 -14.366 1.00 44.53 189 ARG A C 1
ATOM 1549 O O . ARG A 1 189 ? 57.990 -4.818 -14.281 1.00 44.53 189 ARG A O 1
ATOM 1556 N N . GLY A 1 190 ? 57.936 -2.884 -15.461 1.00 48.97 190 GLY A N 1
ATOM 1557 C CA . GLY A 1 190 ? 58.918 -3.176 -16.502 1.00 48.97 190 GLY A CA 1
ATOM 1558 C C . GLY A 1 190 ? 60.067 -2.198 -16.347 1.00 48.97 190 GLY A C 1
ATOM 1559 O O . GLY A 1 190 ? 59.779 -1.059 -15.908 1.00 48.97 190 GLY A O 1
#

Foldseek 3Di:
DDDDQAFAPEADEDDALVSLLVLLAQDFAPHHDHQYDYDLVRLLVNLVDADDQHHHDYPPPPPDDLSSNLLSLLSNLLSLLLSLVSLVVVVVVVVVVCVPPVDPDPDPPPSSVVSSVVSSVSSVVSSVVSVVVNLVSCVVDPDPPVVLVSSVNSLVSCCVHVHHPSRDPPPDPDNPDDPPPPPPPDDDDD